Protein AF-A0A3P5XMX6-F1 (afdb_monomer_lite)

pLDDT: mean 80.42, std 20.61, range [29.88, 97.56]

Foldseek 3Di:
DVVVVVVVVVVVVVVPVCPPVVVVVCCVPPPPPPPPPPDDDDDDDDDDDDDDDDDDDPPPPPPDPQWFAALVRDIDDSLQSCLQPVQPDWGPQQKEKEKEKDALCLLDDPPDDQDDPVCSQVSQFVSQCVSCVCLQVLLVVQWFPGKDKDGWGFDDPQQDPVRNITMIITIMITGGDPDPQDADDRQQKHKDKDKDKLDVVCDLVNLQPDDRVRSSSSLSNVQSVVQVVQVVVSKHKGWRYWYWYYYDSVPITIMTMMMIIDGRDPPDGNDDDPD

Organism: NCBI:txid2483812

Sequence (275 aa):
MLVRIILILGVALMLFAGGAAGWQYWQQNFAAPELAAATGTAVQETPPETLPDAAGAPTAETPAQTWLISLTGELVDTETVTAFLLQDRFVEDRVFRISMRVPMTAFLAEGETLPDPVYRPVFADIRAPRLVAGMCGMLLDAWAGSCRMGEAGVRGESYDPETETVELELRLYYTQKPGEVPLPDLKSHVMQQDWLNVAARLGKQELEGADAMELAAATIRAAAGICAEVEARGQACRILKMSMQWDSPEDFTGQVTWAWMEPMPKGMYPAAPLY

Structure (mmCIF, N/CA/C/O backbone):
data_AF-A0A3P5XMX6-F1
#
_entry.id   AF-A0A3P5XMX6-F1
#
loop_
_atom_site.group_PDB
_atom_site.id
_atom_site.type_symbol
_atom_site.label_atom_id
_atom_site.label_alt_id
_atom_site.label_comp_id
_atom_site.label_asym_id
_atom_site.label_entity_id
_atom_site.label_seq_id
_atom_site.pdbx_PDB_ins_code
_atom_site.Cartn_x
_atom_site.Cartn_y
_atom_site.Cartn_z
_atom_site.occupancy
_atom_site.B_iso_or_equiv
_atom_site.auth_seq_id
_atom_site.auth_comp_id
_atom_site.auth_asym_id
_atom_site.auth_atom_id
_atom_site.pdbx_PDB_model_num
ATOM 1 N N . MET A 1 1 ? 42.841 48.849 -17.415 1.00 51.34 1 MET A N 1
ATOM 2 C CA . MET A 1 1 ? 44.093 48.092 -17.164 1.00 51.34 1 MET A CA 1
ATOM 3 C C . MET A 1 1 ? 44.011 47.166 -15.950 1.00 51.34 1 MET A C 1
ATOM 5 O O . MET A 1 1 ? 44.497 46.053 -16.075 1.00 51.34 1 MET A O 1
ATOM 9 N N . LEU A 1 2 ? 43.349 47.538 -14.841 1.00 49.00 2 LEU A N 1
ATOM 10 C CA . LEU A 1 2 ? 43.230 46.680 -13.644 1.00 49.00 2 LEU A CA 1
ATOM 11 C C . LEU A 1 2 ? 42.614 45.285 -13.894 1.00 49.00 2 LEU A C 1
ATOM 13 O O . LEU A 1 2 ? 43.127 44.291 -13.397 1.00 49.00 2 LEU A O 1
ATOM 17 N N . VAL A 1 3 ? 41.561 45.186 -14.711 1.00 52.09 3 VAL A N 1
ATOM 18 C CA . VAL A 1 3 ? 40.832 43.916 -14.930 1.00 52.09 3 VAL A CA 1
ATOM 19 C C . VAL A 1 3 ? 41.673 42.855 -15.659 1.00 52.09 3 VAL A C 1
ATOM 21 O O . VAL A 1 3 ? 41.578 41.670 -15.356 1.00 52.09 3 VAL A O 1
ATOM 24 N N . ARG A 1 4 ? 42.559 43.265 -16.579 1.00 52.84 4 ARG A N 1
ATOM 25 C CA . ARG A 1 4 ? 43.455 42.331 -17.287 1.00 52.84 4 ARG A CA 1
ATOM 26 C C . ARG A 1 4 ? 44.569 41.798 -16.387 1.00 52.84 4 ARG A C 1
ATOM 28 O O . ARG A 1 4 ? 44.973 40.656 -16.551 1.00 52.84 4 ARG A O 1
ATOM 35 N N . ILE A 1 5 ? 45.024 42.595 -15.420 1.00 62.47 5 ILE A N 1
ATOM 36 C CA . ILE A 1 5 ? 46.054 42.177 -14.462 1.00 62.47 5 ILE A CA 1
ATOM 37 C C . ILE A 1 5 ? 45.482 41.136 -13.489 1.00 62.47 5 ILE A C 1
ATOM 39 O O . ILE A 1 5 ? 46.151 40.150 -13.212 1.00 62.47 5 ILE A O 1
ATOM 43 N N . ILE A 1 6 ? 44.223 41.284 -13.057 1.00 66.19 6 ILE A N 1
ATOM 44 C CA . ILE A 1 6 ? 43.557 40.324 -12.156 1.00 66.19 6 ILE A CA 1
ATOM 45 C C . ILE A 1 6 ? 43.308 38.975 -12.847 1.00 66.19 6 ILE A C 1
ATOM 47 O O . ILE A 1 6 ? 43.541 37.930 -12.245 1.00 66.19 6 ILE A O 1
ATOM 51 N N . LEU A 1 7 ? 42.908 38.977 -14.123 1.00 64.50 7 LEU A N 1
ATOM 52 C CA . LEU A 1 7 ? 42.719 37.739 -14.890 1.00 64.50 7 LEU A CA 1
ATOM 53 C C . LEU A 1 7 ? 44.038 36.997 -15.144 1.00 64.50 7 LEU A C 1
ATOM 55 O O . LEU A 1 7 ? 44.086 35.777 -15.015 1.00 64.50 7 LEU A O 1
ATOM 59 N N . ILE A 1 8 ? 45.119 37.721 -15.442 1.00 66.69 8 ILE A N 1
ATOM 60 C CA . ILE A 1 8 ? 46.440 37.107 -15.639 1.00 66.69 8 ILE A CA 1
ATOM 61 C C . ILE A 1 8 ? 46.987 36.560 -14.310 1.00 66.69 8 ILE A C 1
ATOM 63 O O . ILE A 1 8 ? 47.554 35.470 -14.294 1.00 66.69 8 ILE A O 1
ATOM 67 N N . LEU A 1 9 ? 46.757 37.250 -13.186 1.00 59.16 9 LEU A N 1
ATOM 68 C CA . LEU A 1 9 ? 47.171 36.775 -11.861 1.00 59.16 9 LEU A CA 1
ATOM 69 C C . LEU A 1 9 ? 46.363 35.547 -11.401 1.00 59.16 9 LEU A C 1
ATOM 71 O O . LEU A 1 9 ? 46.931 34.625 -10.822 1.00 59.16 9 LEU A O 1
ATOM 75 N N . GLY A 1 10 ? 45.059 35.506 -11.697 1.00 54.75 10 GLY A N 1
ATOM 76 C CA . GLY A 1 10 ? 44.185 34.374 -11.371 1.00 54.75 10 GLY A CA 1
ATOM 77 C C . GLY A 1 10 ? 44.531 33.103 -12.150 1.00 54.75 10 GLY A C 1
ATOM 78 O O . GLY A 1 10 ? 44.566 32.018 -11.574 1.00 54.75 10 GLY A O 1
ATOM 79 N N . VAL A 1 11 ? 44.874 33.235 -13.436 1.00 58.62 11 VAL A N 1
ATOM 80 C CA . VAL A 1 11 ? 45.311 32.101 -14.271 1.00 58.62 11 VAL A CA 1
ATOM 81 C C . VAL A 1 11 ? 46.717 31.630 -13.885 1.00 58.62 11 VAL A C 1
ATOM 83 O O . VAL A 1 11 ? 46.973 30.428 -13.849 1.00 58.62 11 VAL A O 1
ATOM 86 N N . ALA A 1 12 ? 47.616 32.549 -13.516 1.00 54.25 12 ALA A N 1
ATOM 87 C CA . ALA A 1 12 ? 48.944 32.187 -13.024 1.00 54.25 12 ALA A CA 1
ATOM 88 C C . ALA A 1 12 ? 48.879 31.417 -11.690 1.00 54.25 12 ALA A C 1
ATOM 90 O O . ALA A 1 12 ? 49.585 30.426 -11.525 1.00 54.25 12 ALA A O 1
ATOM 91 N N . LEU A 1 13 ? 47.995 31.800 -10.762 1.00 56.69 13 LEU A N 1
ATOM 92 C CA . LEU A 1 13 ? 47.835 31.105 -9.477 1.00 56.69 13 LEU A CA 1
ATOM 93 C C . LEU A 1 13 ? 47.268 29.682 -9.620 1.00 56.69 13 LEU A C 1
ATOM 95 O O . LEU A 1 13 ? 47.657 28.801 -8.855 1.00 56.69 13 LEU A O 1
ATOM 99 N N . MET A 1 14 ? 46.424 29.424 -10.626 1.00 53.03 14 MET A N 1
ATOM 100 C CA . MET A 1 14 ? 45.929 28.068 -10.902 1.00 53.03 14 MET A CA 1
ATOM 101 C C . MET A 1 14 ? 46.997 27.141 -11.499 1.00 53.03 14 MET A C 1
ATOM 103 O O . MET A 1 14 ? 46.989 25.947 -11.214 1.00 53.03 14 MET A O 1
ATOM 107 N N . LEU A 1 15 ? 47.946 27.670 -12.278 1.00 54.72 15 LEU A N 1
ATOM 108 C CA . LEU A 1 15 ? 48.989 26.858 -12.917 1.00 54.72 15 LEU A CA 1
ATOM 109 C C . LEU A 1 15 ? 50.127 26.455 -11.965 1.00 54.72 15 LEU A C 1
ATOM 111 O O . LEU A 1 15 ? 50.745 25.414 -12.175 1.00 54.72 15 LEU A O 1
ATOM 115 N N . PHE A 1 16 ? 50.384 27.217 -10.897 1.00 53.44 16 PHE A N 1
ATOM 116 C CA . PHE A 1 16 ? 51.439 26.889 -9.924 1.00 53.44 16 PHE A CA 1
ATOM 117 C C . PHE A 1 16 ? 50.954 26.070 -8.713 1.00 53.44 16 PHE A C 1
ATOM 119 O O . PHE A 1 16 ? 51.765 25.385 -8.091 1.00 53.44 16 PHE A O 1
ATOM 126 N N . ALA A 1 17 ? 49.653 26.058 -8.397 1.00 48.69 17 ALA A N 1
ATOM 127 C CA . ALA A 1 17 ? 49.120 25.318 -7.244 1.00 48.69 17 ALA A CA 1
ATOM 128 C C . ALA A 1 17 ? 49.024 23.786 -7.449 1.00 48.69 17 ALA A C 1
ATOM 130 O O . ALA A 1 17 ? 48.857 23.051 -6.479 1.00 48.69 17 ALA A O 1
ATOM 131 N N . GLY A 1 18 ? 49.175 23.286 -8.683 1.00 52.41 18 GLY A N 1
ATOM 132 C CA . GLY A 1 18 ? 49.173 21.846 -9.002 1.00 52.41 18 GLY A CA 1
ATOM 133 C C . GLY A 1 18 ? 50.561 21.205 -9.180 1.00 52.41 18 GLY A C 1
ATOM 134 O O . GLY A 1 18 ? 50.654 20.024 -9.511 1.00 52.41 18 GLY A O 1
ATOM 135 N N . GLY A 1 19 ? 51.644 21.967 -8.986 1.00 57.84 19 GLY A N 1
ATOM 136 C CA . GLY A 1 19 ? 52.972 21.708 -9.567 1.00 57.84 19 GLY A CA 1
ATOM 137 C C . GLY A 1 19 ? 53.851 20.591 -8.980 1.00 57.84 19 GLY A C 1
ATOM 138 O O . GLY A 1 19 ? 55.010 20.499 -9.364 1.00 57.84 19 GLY A O 1
ATOM 139 N N . ALA A 1 20 ? 53.362 19.729 -8.088 1.00 54.62 20 ALA A N 1
ATOM 140 C CA . ALA A 1 20 ? 54.138 18.557 -7.639 1.00 54.62 20 ALA A CA 1
ATOM 141 C C . ALA A 1 20 ? 53.244 17.366 -7.275 1.00 54.62 20 ALA A C 1
ATOM 143 O O . ALA A 1 20 ? 53.477 16.252 -7.739 1.00 54.62 20 ALA A O 1
ATOM 144 N N . ALA A 1 21 ? 52.163 17.619 -6.530 1.00 53.66 21 ALA A N 1
ATOM 145 C CA . ALA A 1 21 ? 51.206 16.584 -6.135 1.00 53.66 21 ALA A CA 1
ATOM 146 C C . ALA A 1 21 ? 50.391 16.050 -7.328 1.00 53.66 21 ALA A C 1
ATOM 148 O O . ALA A 1 21 ? 50.189 14.844 -7.445 1.00 53.66 21 ALA A O 1
ATOM 149 N N . GLY A 1 22 ? 49.998 16.926 -8.263 1.00 48.81 22 GLY A N 1
ATOM 150 C CA . GLY A 1 22 ? 49.327 16.511 -9.499 1.00 48.81 22 GLY A CA 1
ATOM 151 C C . GLY A 1 22 ? 50.248 15.727 -10.439 1.00 48.81 22 GLY A C 1
ATOM 152 O O . GLY A 1 22 ? 49.803 14.805 -11.117 1.00 48.81 22 GLY A O 1
ATOM 153 N N . TRP A 1 23 ? 51.548 16.038 -10.429 1.00 50.56 23 TRP A N 1
ATOM 154 C CA . TRP A 1 23 ? 52.543 15.352 -11.257 1.00 50.56 23 TRP A CA 1
ATOM 155 C C . TRP A 1 23 ? 52.905 13.963 -10.711 1.00 50.56 23 TRP A C 1
ATOM 157 O O . TRP A 1 23 ? 52.992 13.005 -11.479 1.00 50.56 23 TRP A O 1
ATOM 167 N N . GLN A 1 24 ? 53.025 13.817 -9.386 1.00 56.47 24 GLN A N 1
ATOM 168 C CA . GLN A 1 24 ? 53.194 12.508 -8.740 1.00 56.47 24 GLN A CA 1
ATOM 169 C C . GLN A 1 24 ? 51.959 11.616 -8.910 1.00 56.47 24 GLN A C 1
ATOM 171 O O . GLN A 1 24 ? 52.105 10.429 -9.196 1.00 56.47 24 GLN A O 1
ATOM 176 N N . TYR A 1 25 ? 50.753 12.183 -8.805 1.00 57.47 25 TYR A N 1
ATOM 177 C CA . TYR A 1 25 ? 49.506 11.448 -9.028 1.00 57.47 25 TYR A CA 1
ATOM 178 C C . TYR A 1 25 ? 49.371 10.954 -10.475 1.00 57.47 25 TYR A C 1
ATOM 180 O O . TYR A 1 25 ? 48.929 9.829 -10.708 1.00 57.47 25 TYR A O 1
ATOM 188 N N . TRP A 1 26 ? 49.797 11.759 -11.452 1.00 60.31 26 TRP A N 1
ATOM 189 C CA . TRP A 1 26 ? 49.786 11.354 -12.855 1.00 60.31 26 TRP A CA 1
ATOM 190 C C . TRP A 1 26 ? 50.821 10.258 -13.161 1.00 60.31 26 TRP A C 1
ATOM 192 O O . TRP A 1 26 ? 50.488 9.279 -13.829 1.00 60.31 26 TRP A O 1
ATOM 202 N N . GLN A 1 27 ? 52.039 10.353 -12.610 1.00 62.88 27 GLN A N 1
ATOM 203 C CA . GLN A 1 27 ? 53.065 9.309 -12.761 1.00 62.88 27 GLN A CA 1
ATOM 204 C C . GLN A 1 27 ? 52.661 7.966 -12.138 1.00 62.88 27 GLN A C 1
ATOM 206 O O . GLN A 1 27 ? 52.998 6.927 -12.691 1.00 62.88 27 GLN A O 1
ATOM 211 N N . GLN A 1 28 ? 51.944 7.971 -11.012 1.00 61.25 28 GLN A N 1
ATOM 212 C CA . GLN A 1 28 ? 51.534 6.733 -10.337 1.00 61.25 28 GLN A CA 1
ATOM 213 C C . GLN A 1 28 ? 50.362 6.023 -11.021 1.00 61.25 28 GLN A C 1
ATOM 215 O O . GLN A 1 28 ? 50.259 4.805 -10.912 1.00 61.25 28 GLN A O 1
ATOM 220 N N . ASN A 1 29 ? 49.493 6.763 -11.717 1.00 52.97 29 ASN A N 1
ATOM 221 C CA . ASN A 1 29 ? 48.224 6.222 -12.213 1.00 52.97 29 ASN A CA 1
ATOM 222 C C . ASN A 1 29 ? 48.108 6.159 -13.742 1.00 52.97 29 ASN A C 1
ATOM 224 O O . ASN A 1 29 ? 47.258 5.430 -14.247 1.00 52.97 29 ASN A O 1
ATOM 228 N N . PHE A 1 30 ? 48.929 6.907 -14.489 1.00 50.03 30 PHE A N 1
ATOM 229 C CA . PHE A 1 30 ? 48.774 7.035 -15.945 1.00 50.03 30 PHE A CA 1
ATOM 230 C C . PHE A 1 30 ? 50.074 6.903 -16.749 1.00 50.03 30 PHE A C 1
ATOM 232 O O . PHE A 1 30 ? 50.007 6.797 -17.974 1.00 50.03 30 PHE A O 1
ATOM 239 N N . ALA A 1 31 ? 51.253 6.883 -16.116 1.00 41.53 31 ALA A N 1
ATOM 240 C CA . ALA A 1 31 ? 52.484 6.556 -16.830 1.00 41.53 31 ALA A CA 1
ATOM 241 C C . ALA A 1 31 ? 52.548 5.036 -17.058 1.00 41.53 31 ALA A C 1
ATOM 243 O O . ALA A 1 31 ? 52.651 4.256 -16.114 1.00 41.53 31 ALA A O 1
ATOM 244 N N . ALA A 1 32 ? 52.451 4.623 -18.323 1.00 43.81 32 ALA A N 1
ATOM 245 C CA . ALA A 1 32 ? 52.581 3.230 -18.737 1.00 43.81 32 ALA A CA 1
ATOM 246 C C . ALA A 1 32 ? 53.899 2.606 -18.220 1.00 43.81 32 ALA A C 1
ATOM 248 O O . ALA A 1 32 ? 54.908 3.313 -18.105 1.00 43.81 32 ALA A O 1
ATOM 249 N N . PRO A 1 33 ? 53.933 1.291 -17.934 1.00 42.53 33 PRO A N 1
ATOM 250 C CA . PRO A 1 33 ? 55.096 0.614 -17.376 1.00 42.53 33 PRO A CA 1
ATOM 251 C C . PRO A 1 33 ? 56.132 0.327 -18.472 1.00 42.53 33 PRO A C 1
ATOM 253 O O . PRO A 1 33 ? 56.431 -0.816 -18.782 1.00 42.53 33 PRO A O 1
ATOM 256 N N . GLU A 1 34 ? 56.711 1.365 -19.062 1.00 44.75 34 GLU A N 1
ATOM 257 C CA . GL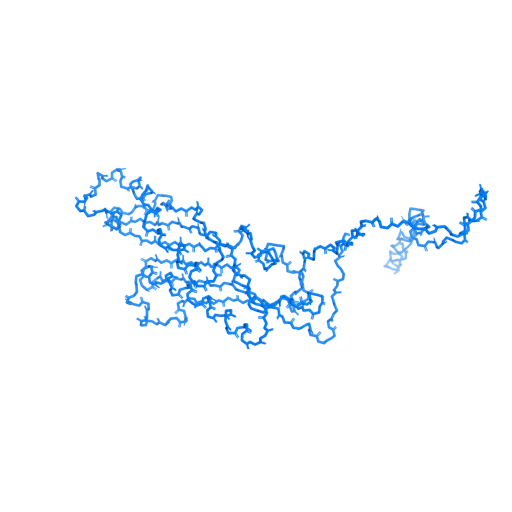U A 1 34 ? 57.872 1.256 -19.952 1.00 44.75 34 GLU A CA 1
ATOM 258 C C . GLU A 1 34 ? 58.982 2.180 -19.452 1.00 44.75 34 GLU A C 1
ATOM 260 O O . GLU A 1 34 ? 59.420 3.091 -20.139 1.00 44.75 34 GLU A O 1
ATOM 265 N N . LEU A 1 35 ? 59.400 1.976 -18.198 1.00 39.31 35 LEU A N 1
ATOM 266 C CA . LEU A 1 35 ? 60.722 2.377 -17.674 1.00 39.31 35 LEU A CA 1
ATOM 267 C C . LEU A 1 35 ? 61.052 1.760 -16.297 1.00 39.31 35 LEU A C 1
ATOM 269 O O . LEU A 1 35 ? 62.003 2.178 -15.646 1.00 39.31 35 LEU A O 1
ATOM 273 N N . ALA A 1 36 ? 60.321 0.722 -15.867 1.00 38.91 36 ALA A N 1
ATOM 274 C CA . ALA A 1 36 ? 60.662 -0.088 -14.690 1.00 38.91 36 ALA A CA 1
ATOM 275 C C . ALA A 1 36 ? 61.387 -1.402 -15.053 1.00 38.91 36 ALA A C 1
ATOM 277 O O . ALA A 1 36 ? 61.556 -2.279 -14.212 1.00 38.91 36 ALA A O 1
ATOM 278 N N . ALA A 1 37 ? 61.866 -1.540 -16.294 1.00 39.44 37 ALA A N 1
ATOM 279 C CA . ALA A 1 37 ? 62.805 -2.589 -16.686 1.00 39.44 37 ALA A CA 1
ATOM 280 C C . ALA A 1 37 ? 64.247 -2.138 -16.400 1.00 39.44 37 ALA A C 1
ATOM 282 O O . ALA A 1 37 ? 65.054 -1.979 -17.310 1.00 39.44 37 ALA A O 1
ATOM 283 N N . ALA A 1 38 ? 64.564 -1.877 -15.131 1.00 44.25 38 ALA A N 1
ATOM 284 C CA . ALA A 1 38 ? 65.941 -1.655 -14.692 1.00 44.25 38 ALA A CA 1
ATOM 285 C C . ALA A 1 38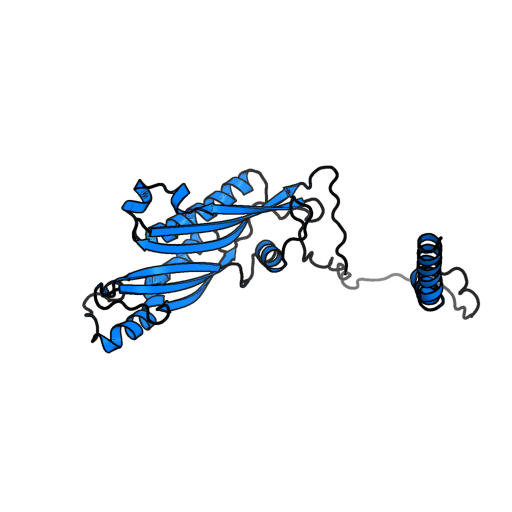 ? 66.142 -1.925 -13.193 1.00 44.25 38 ALA A C 1
ATOM 287 O O . ALA A 1 38 ? 66.864 -1.193 -12.532 1.00 44.25 38 ALA A O 1
ATOM 288 N N . THR A 1 39 ? 65.560 -2.994 -12.653 1.00 32.34 39 THR A N 1
ATOM 289 C CA . THR A 1 39 ? 66.082 -3.653 -11.445 1.00 32.34 39 THR A CA 1
ATOM 290 C C . THR A 1 39 ? 65.700 -5.126 -11.493 1.00 32.34 39 THR A C 1
ATOM 292 O O . THR A 1 39 ? 64.531 -5.493 -11.525 1.00 32.34 39 THR A O 1
ATOM 295 N N . GLY A 1 40 ? 66.720 -5.971 -11.624 1.00 32.06 40 GLY A N 1
ATOM 296 C CA . GLY A 1 40 ? 66.568 -7.366 -12.002 1.00 32.06 40 GLY A CA 1
ATOM 297 C C . GLY A 1 40 ? 66.010 -8.278 -10.917 1.00 32.06 40 GLY A C 1
ATOM 298 O O . GLY A 1 40 ? 66.214 -8.078 -9.726 1.00 32.06 40 GLY A O 1
ATOM 299 N N . THR A 1 41 ? 65.398 -9.367 -11.363 1.00 30.58 41 THR A N 1
ATOM 300 C CA . THR A 1 41 ? 65.872 -10.731 -11.089 1.00 30.58 41 THR A CA 1
ATOM 301 C C . THR A 1 41 ? 65.127 -11.674 -12.027 1.00 30.58 41 THR A C 1
ATOM 303 O O . THR A 1 41 ? 63.904 -11.743 -12.033 1.00 30.58 41 THR A O 1
ATOM 306 N N . ALA A 1 42 ? 65.888 -12.346 -12.884 1.00 33.66 42 ALA A N 1
ATOM 307 C CA . ALA A 1 42 ? 65.403 -13.378 -13.782 1.00 33.66 42 ALA A CA 1
ATOM 308 C C . ALA A 1 42 ? 65.327 -14.709 -13.032 1.00 33.66 42 ALA A C 1
ATOM 310 O O . ALA A 1 42 ? 66.344 -15.087 -12.460 1.00 33.66 42 ALA A O 1
ATOM 311 N N . VAL A 1 43 ? 64.203 -15.433 -13.115 1.00 32.84 43 VAL A N 1
ATOM 312 C CA . VAL A 1 43 ? 64.179 -16.910 -13.147 1.00 32.84 43 VAL A CA 1
ATOM 313 C C . VAL A 1 43 ? 62.963 -17.399 -13.958 1.00 32.84 43 VAL A C 1
ATOM 315 O O . VAL A 1 43 ? 61.840 -17.412 -13.474 1.00 32.84 43 VAL A O 1
ATOM 318 N N . GLN A 1 44 ? 63.253 -17.747 -15.214 1.00 32.41 44 GLN A N 1
ATOM 319 C CA . GLN A 1 44 ? 62.870 -18.958 -15.963 1.00 32.41 44 GLN A CA 1
ATOM 320 C C . GLN A 1 44 ? 61.425 -19.507 -15.953 1.00 32.41 44 GLN A C 1
ATOM 322 O O . GLN A 1 44 ? 60.941 -20.066 -14.973 1.00 32.41 44 GLN A O 1
ATOM 327 N N . GLU A 1 45 ? 60.827 -19.469 -17.150 1.00 30.55 45 GLU A N 1
ATOM 328 C CA . GLU A 1 45 ? 59.685 -20.267 -17.610 1.00 30.55 45 GLU A CA 1
ATOM 329 C C . GLU A 1 45 ? 60.062 -21.746 -17.835 1.00 30.55 45 GLU A C 1
ATOM 331 O O . GLU A 1 45 ? 61.089 -22.045 -18.449 1.00 30.55 45 GLU A O 1
ATOM 336 N N . THR A 1 46 ? 59.159 -22.657 -17.460 1.00 29.88 46 THR A N 1
ATOM 337 C CA . THR A 1 46 ? 59.092 -24.034 -17.982 1.00 29.88 46 THR A CA 1
ATOM 338 C C . THR A 1 46 ? 57.615 -24.418 -18.177 1.00 29.88 46 THR A C 1
ATOM 340 O O . THR A 1 46 ? 56.855 -24.308 -17.215 1.00 29.88 46 THR A O 1
ATOM 343 N N . PRO A 1 47 ? 57.171 -24.881 -19.363 1.00 35.59 47 PRO A N 1
ATOM 344 C CA . PRO A 1 47 ? 55.855 -25.507 -19.555 1.00 35.59 47 PRO A CA 1
ATOM 345 C C . PRO A 1 47 ? 55.983 -27.005 -19.930 1.00 35.59 47 PRO A C 1
ATOM 347 O O . PRO A 1 47 ? 57.072 -27.446 -20.299 1.00 35.59 47 PRO A O 1
ATOM 350 N N . PRO A 1 48 ? 54.880 -27.767 -20.060 1.00 44.50 48 PRO A N 1
ATOM 351 C CA . PRO A 1 48 ? 53.782 -27.987 -19.118 1.00 44.50 48 PRO A CA 1
ATOM 352 C C . PRO A 1 48 ? 53.660 -29.493 -18.764 1.00 44.50 48 PRO A C 1
ATOM 354 O O . PRO A 1 48 ? 53.910 -30.352 -19.607 1.00 44.50 48 PRO A O 1
ATOM 357 N N . GLU A 1 49 ? 53.202 -29.835 -17.557 1.00 31.42 49 GLU A N 1
ATOM 358 C CA . GLU A 1 49 ? 52.829 -31.217 -17.213 1.00 31.42 49 GLU A CA 1
ATOM 359 C C . GLU A 1 49 ? 51.359 -31.262 -16.775 1.00 31.42 49 GLU A C 1
ATOM 361 O O . GLU A 1 49 ? 50.898 -30.482 -15.945 1.00 31.42 49 GLU A O 1
ATOM 366 N N . THR A 1 50 ? 50.601 -32.117 -17.452 1.00 34.78 50 THR A N 1
ATOM 367 C CA . THR A 1 50 ? 49.148 -32.291 -17.374 1.00 34.78 50 THR A CA 1
ATOM 368 C C . THR A 1 50 ? 48.702 -33.167 -16.202 1.00 34.78 50 THR A C 1
ATOM 370 O O . THR A 1 50 ? 49.373 -34.159 -15.929 1.00 34.78 50 THR A O 1
ATOM 373 N N . LEU A 1 51 ? 47.482 -32.874 -15.701 1.00 33.06 51 LEU A N 1
ATOM 374 C CA . LEU A 1 51 ? 46.475 -33.700 -14.974 1.00 33.06 51 LEU A CA 1
ATOM 375 C C . LEU A 1 51 ? 46.138 -33.172 -13.556 1.00 33.06 51 LEU A C 1
ATOM 377 O O . LEU A 1 51 ? 47.004 -32.595 -12.908 1.00 33.06 51 LEU A O 1
ATOM 381 N N . PRO A 1 52 ? 44.963 -33.502 -12.979 1.00 41.94 52 PRO A N 1
ATOM 382 C CA . PRO A 1 52 ? 43.589 -33.310 -13.466 1.00 41.94 52 PRO A CA 1
ATOM 383 C C . PRO A 1 52 ? 42.693 -32.596 -12.410 1.00 41.94 52 PRO A C 1
ATOM 385 O O . PRO A 1 52 ? 43.057 -32.489 -11.245 1.00 41.94 52 PRO A O 1
ATOM 388 N N . ASP A 1 53 ? 41.511 -32.130 -12.831 1.00 40.91 53 ASP A N 1
ATOM 389 C CA . ASP A 1 53 ? 40.339 -31.746 -12.016 1.00 40.91 53 ASP A CA 1
ATOM 390 C C . ASP A 1 53 ? 40.572 -30.990 -10.693 1.00 40.91 53 ASP A C 1
ATOM 392 O O . ASP A 1 53 ? 40.547 -31.554 -9.598 1.00 40.91 53 ASP A O 1
ATOM 396 N N . ALA A 1 54 ? 40.642 -29.659 -10.785 1.00 34.69 54 ALA A N 1
ATOM 397 C CA . ALA A 1 54 ? 40.362 -28.775 -9.661 1.00 34.69 54 ALA A CA 1
ATOM 398 C C . ALA A 1 54 ? 39.158 -27.890 -9.996 1.00 34.69 54 ALA A C 1
ATOM 400 O O . ALA A 1 54 ? 39.189 -27.119 -10.951 1.00 34.69 54 ALA A O 1
ATOM 401 N N . ALA A 1 55 ? 38.106 -28.091 -9.199 1.00 36.19 55 ALA A N 1
ATOM 402 C CA . ALA A 1 55 ? 37.044 -27.171 -8.812 1.00 36.19 55 ALA A CA 1
ATOM 403 C C . ALA A 1 55 ? 36.856 -25.921 -9.684 1.00 36.19 55 ALA A C 1
ATOM 405 O O . ALA A 1 55 ? 37.726 -25.054 -9.756 1.00 36.19 55 ALA A O 1
ATOM 406 N N . GLY A 1 56 ? 35.653 -25.830 -10.262 1.00 35.34 56 GLY A N 1
ATOM 407 C CA . GLY A 1 56 ? 35.157 -24.685 -11.012 1.00 35.34 56 GLY A CA 1
ATOM 408 C C . GLY A 1 56 ? 35.661 -23.362 -10.450 1.00 35.34 56 GLY A C 1
ATOM 409 O O . GLY A 1 56 ? 35.461 -23.048 -9.275 1.00 35.34 56 GLY A O 1
ATOM 410 N N . ALA A 1 57 ? 36.341 -22.616 -11.318 1.00 32.66 57 ALA A N 1
ATOM 411 C CA . ALA A 1 57 ? 36.749 -21.254 -11.052 1.00 32.66 57 ALA A CA 1
ATOM 412 C C . ALA A 1 57 ? 35.550 -20.471 -10.490 1.00 32.66 57 ALA A C 1
ATOM 414 O O . ALA A 1 57 ? 34.440 -20.625 -11.015 1.00 32.66 57 ALA A O 1
ATOM 415 N N . PRO A 1 58 ? 35.738 -19.636 -9.453 1.00 38.69 58 PRO A N 1
ATOM 416 C CA . PRO A 1 58 ? 34.695 -18.720 -9.042 1.00 38.69 58 PRO A CA 1
ATOM 417 C C . PRO A 1 58 ? 34.373 -17.865 -10.265 1.00 38.69 58 PRO A C 1
ATOM 419 O O . PRO A 1 58 ? 35.230 -17.141 -10.776 1.00 38.69 58 PRO A O 1
ATOM 422 N N . THR A 1 59 ? 33.151 -17.997 -10.779 1.00 39.16 59 THR A N 1
ATOM 423 C CA . THR A 1 59 ? 32.578 -16.993 -11.667 1.00 39.16 59 THR A CA 1
ATOM 424 C C . THR A 1 59 ? 32.777 -15.672 -10.956 1.00 39.16 59 THR A C 1
ATOM 426 O O . THR A 1 59 ? 32.253 -15.504 -9.856 1.00 39.16 59 THR A O 1
ATOM 429 N N . ALA A 1 60 ? 33.595 -14.787 -11.526 1.00 38.47 60 ALA A N 1
ATOM 430 C CA . ALA A 1 60 ? 33.739 -13.437 -11.019 1.00 38.47 60 ALA A CA 1
ATOM 431 C C . ALA A 1 60 ? 32.324 -12.862 -10.919 1.00 38.47 60 ALA A C 1
ATOM 433 O O . ALA A 1 60 ? 31.677 -12.632 -11.944 1.00 38.47 60 ALA A O 1
ATOM 434 N N . GLU A 1 61 ? 31.813 -12.744 -9.691 1.00 38.47 61 GLU A N 1
ATOM 435 C CA . GLU A 1 61 ? 30.537 -12.107 -9.424 1.00 38.47 61 GLU A CA 1
ATOM 436 C C . GLU A 1 61 ? 30.664 -10.704 -10.001 1.00 38.47 61 GLU A C 1
ATOM 438 O O . GLU A 1 61 ? 31.427 -9.868 -9.514 1.00 38.47 61 GLU A O 1
ATOM 443 N N . THR A 1 62 ? 29.982 -10.473 -11.122 1.00 41.62 62 THR A N 1
ATOM 444 C CA . THR A 1 62 ? 29.804 -9.118 -11.626 1.00 41.62 62 THR A CA 1
ATOM 445 C C . THR A 1 62 ? 29.183 -8.351 -10.464 1.00 41.62 62 THR A C 1
ATOM 447 O O . THR A 1 62 ? 28.178 -8.840 -9.939 1.00 41.62 62 THR A O 1
ATOM 450 N N . PRO A 1 63 ? 29.768 -7.227 -10.005 1.00 46.62 63 PRO A N 1
ATOM 451 C CA . PRO A 1 63 ? 29.214 -6.503 -8.873 1.00 46.62 63 PRO A CA 1
ATOM 452 C C . PRO A 1 63 ? 27.740 -6.248 -9.168 1.00 46.62 63 PRO A C 1
ATOM 454 O O . PRO A 1 63 ? 27.413 -5.711 -10.231 1.00 46.62 63 PRO A O 1
ATOM 457 N N . ALA A 1 64 ? 26.866 -6.729 -8.278 1.00 63.50 64 ALA A N 1
ATOM 458 C CA . ALA A 1 64 ? 25.428 -6.595 -8.442 1.00 63.50 64 ALA A CA 1
ATOM 459 C C . ALA A 1 64 ? 25.134 -5.118 -8.708 1.00 63.50 64 ALA A C 1
ATOM 461 O O . ALA A 1 64 ? 25.520 -4.260 -7.917 1.00 63.50 64 ALA A O 1
ATOM 462 N N . GLN A 1 65 ? 24.550 -4.806 -9.862 1.00 67.31 65 GLN A N 1
ATOM 463 C CA . GLN A 1 65 ? 24.289 -3.424 -10.234 1.00 67.31 65 GLN A CA 1
ATOM 464 C C . GLN A 1 65 ? 23.316 -2.819 -9.213 1.00 67.31 65 GLN A C 1
ATOM 466 O O . GLN A 1 65 ? 22.172 -3.247 -9.117 1.00 67.31 65 GLN A O 1
ATOM 471 N N . THR A 1 66 ? 23.792 -1.851 -8.430 1.00 79.06 66 THR A N 1
ATOM 472 C CA . THR A 1 66 ? 23.049 -1.202 -7.333 1.00 79.06 66 THR A CA 1
ATOM 473 C C . THR A 1 66 ? 22.445 0.145 -7.725 1.00 79.06 66 THR A C 1
ATOM 475 O O . THR A 1 66 ? 22.002 0.899 -6.865 1.00 79.06 66 THR A O 1
ATOM 478 N N . TRP A 1 67 ? 22.443 0.473 -9.016 1.00 83.56 67 TRP A N 1
ATOM 479 C CA . TRP A 1 67 ? 22.011 1.766 -9.533 1.00 83.56 67 TRP A CA 1
ATOM 480 C C . TRP A 1 67 ? 21.223 1.592 -10.833 1.00 83.56 67 TRP A C 1
ATOM 482 O O . TRP A 1 67 ? 21.509 0.705 -11.642 1.00 83.56 67 TRP A O 1
ATOM 492 N N . LEU A 1 68 ? 20.241 2.467 -11.039 1.00 88.94 68 LEU A N 1
ATOM 493 C CA . LEU A 1 68 ? 19.455 2.587 -12.265 1.00 88.94 68 LEU A CA 1
ATOM 494 C C . LEU A 1 68 ? 19.446 4.052 -12.704 1.00 88.94 68 LEU A C 1
ATOM 496 O O . LEU A 1 68 ? 19.656 4.953 -11.892 1.00 88.94 68 LEU A O 1
ATOM 500 N N . ILE A 1 69 ? 19.207 4.279 -13.992 1.00 88.94 69 ILE A N 1
ATOM 501 C CA . ILE A 1 69 ? 19.100 5.616 -14.580 1.00 88.94 69 ILE A CA 1
ATOM 502 C C . ILE A 1 69 ? 17.645 5.829 -15.000 1.00 88.94 69 ILE A C 1
ATOM 504 O O . ILE A 1 69 ? 17.020 4.913 -15.536 1.00 88.94 69 ILE A O 1
ATOM 508 N N . SER A 1 70 ? 17.098 7.014 -14.746 1.00 90.81 70 SER A N 1
ATOM 509 C CA . SER A 1 70 ? 15.764 7.413 -15.196 1.00 90.81 70 SER A CA 1
ATOM 510 C C . SER A 1 70 ? 15.754 7.793 -16.683 1.00 90.81 70 SER A C 1
ATOM 512 O O . SER A 1 70 ? 16.797 7.997 -17.308 1.00 90.81 70 SER A O 1
ATOM 514 N N . LEU A 1 71 ? 14.572 7.996 -17.269 1.00 88.38 71 LEU A N 1
ATOM 515 C CA . LEU A 1 71 ? 14.469 8.539 -18.631 1.00 88.38 71 LEU A CA 1
ATOM 516 C C . LEU A 1 71 ? 15.117 9.935 -18.781 1.00 88.38 71 LEU A C 1
ATOM 518 O O . LEU A 1 71 ? 15.562 10.290 -19.873 1.00 88.38 71 LEU A O 1
ATOM 522 N N . THR A 1 72 ? 15.200 10.721 -17.702 1.00 86.31 72 THR A N 1
ATOM 523 C CA . THR A 1 72 ? 15.853 12.045 -17.697 1.00 86.31 72 THR A CA 1
ATOM 524 C C . THR A 1 72 ? 17.380 11.961 -17.648 1.00 86.31 72 THR A C 1
ATOM 526 O O . THR A 1 72 ? 18.051 12.964 -17.880 1.00 86.31 72 THR A O 1
ATOM 529 N N . GLY A 1 73 ? 17.943 10.772 -17.408 1.00 82.06 73 GLY A N 1
ATOM 530 C CA . GLY A 1 73 ? 19.386 10.549 -17.298 1.0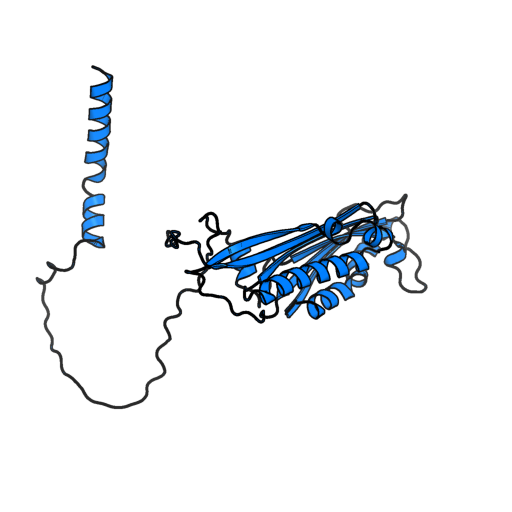0 82.06 73 GLY A CA 1
ATOM 531 C C . GLY A 1 73 ? 19.934 10.742 -15.893 1.00 82.06 73 GLY A C 1
ATOM 532 O O . GLY A 1 73 ? 21.146 10.685 -15.694 1.00 82.06 73 GLY A O 1
ATOM 533 N N . GLU A 1 74 ? 19.051 10.958 -14.926 1.00 86.06 74 GLU A N 1
ATOM 534 C CA . GLU A 1 74 ? 19.398 11.084 -13.519 1.00 86.06 74 GLU A CA 1
ATOM 535 C C . GLU A 1 74 ? 19.527 9.700 -12.881 1.00 86.06 74 GLU A C 1
ATOM 537 O O . GLU A 1 74 ? 18.892 8.731 -13.307 1.00 86.06 74 GLU A O 1
ATOM 542 N N . LEU A 1 75 ? 20.360 9.604 -11.846 1.00 88.31 75 LEU A N 1
ATOM 543 C CA . LEU A 1 75 ? 20.408 8.405 -11.020 1.00 88.31 75 LEU A CA 1
ATOM 544 C C . LEU A 1 75 ? 19.109 8.297 -10.223 1.00 88.31 75 LEU A C 1
ATOM 546 O O . LEU A 1 75 ? 18.683 9.255 -9.579 1.00 88.31 75 LEU A O 1
ATOM 550 N N . VAL A 1 76 ? 18.506 7.114 -10.259 1.00 90.50 76 VAL A N 1
ATOM 551 C CA . VAL A 1 76 ? 17.384 6.764 -9.389 1.00 90.50 76 VAL A CA 1
ATOM 552 C C . VAL A 1 76 ? 17.903 6.632 -7.959 1.00 90.50 76 VAL A C 1
ATOM 554 O O . VAL A 1 76 ? 18.998 6.109 -7.739 1.00 90.50 76 VAL A O 1
ATOM 557 N N . ASP A 1 77 ? 17.120 7.095 -6.988 1.00 90.44 77 ASP A N 1
ATOM 558 C CA . ASP A 1 77 ? 17.474 6.984 -5.579 1.00 90.44 77 ASP A CA 1
ATOM 559 C C . ASP A 1 77 ? 17.651 5.519 -5.146 1.00 90.44 77 ASP A C 1
ATOM 561 O O . ASP A 1 77 ? 16.981 4.597 -5.622 1.00 90.44 77 ASP A O 1
ATOM 565 N N . THR A 1 78 ? 18.585 5.301 -4.221 1.00 88.38 78 THR A N 1
ATOM 566 C CA . THR A 1 78 ? 18.974 3.961 -3.771 1.00 88.38 78 THR A CA 1
ATOM 567 C C . THR A 1 78 ? 17.799 3.176 -3.196 1.00 88.38 78 THR A C 1
ATOM 569 O O . THR A 1 78 ? 17.740 1.959 -3.374 1.00 88.38 78 THR A O 1
ATOM 572 N N . GLU A 1 79 ? 16.865 3.838 -2.513 1.00 90.06 79 GLU A N 1
ATOM 573 C CA . GLU A 1 79 ? 15.715 3.190 -1.876 1.00 90.06 79 GLU A CA 1
ATOM 574 C C . GLU A 1 79 ? 14.776 2.600 -2.936 1.00 90.06 79 GLU A C 1
ATOM 576 O O . GLU A 1 79 ? 14.430 1.416 -2.876 1.00 90.06 79 GLU A O 1
ATOM 581 N N . THR A 1 80 ? 14.477 3.373 -3.980 1.00 91.75 80 THR A N 1
ATOM 582 C CA . THR A 1 80 ? 13.687 2.944 -5.136 1.00 91.75 80 THR A CA 1
ATOM 583 C C . THR A 1 80 ? 14.388 1.849 -5.932 1.00 91.75 80 THR A C 1
ATOM 585 O O . THR A 1 80 ? 13.763 0.833 -6.245 1.00 91.75 80 THR A O 1
ATOM 588 N N . VAL A 1 81 ? 15.691 1.984 -6.211 1.00 91.62 81 VAL A N 1
ATOM 589 C CA . VAL A 1 81 ? 16.466 0.926 -6.889 1.00 91.62 81 VAL A CA 1
ATOM 590 C C . VAL A 1 81 ? 16.426 -0.371 -6.084 1.00 91.62 81 VAL A C 1
ATOM 592 O O . VAL A 1 81 ? 16.192 -1.447 -6.635 1.00 91.62 81 VAL A O 1
ATOM 595 N N . THR A 1 82 ? 16.597 -0.278 -4.767 1.00 91.00 82 THR A N 1
ATOM 596 C CA . THR A 1 82 ? 16.547 -1.429 -3.861 1.00 91.00 82 THR A CA 1
ATOM 597 C C . THR A 1 82 ? 15.158 -2.067 -3.872 1.00 91.00 82 THR A C 1
ATOM 599 O O . THR A 1 82 ? 15.046 -3.288 -3.996 1.00 91.00 82 THR A O 1
ATOM 602 N N . ALA A 1 83 ? 14.093 -1.264 -3.817 1.00 91.00 83 ALA A N 1
ATOM 603 C CA . ALA A 1 83 ? 12.716 -1.743 -3.894 1.00 91.00 83 ALA A CA 1
ATOM 604 C C . ALA A 1 83 ? 12.357 -2.371 -5.242 1.00 91.00 83 ALA A C 1
ATOM 606 O O . ALA A 1 83 ? 11.535 -3.293 -5.275 1.00 91.00 83 ALA A O 1
ATOM 607 N N . PHE A 1 84 ? 12.997 -1.927 -6.324 1.00 92.44 84 PHE A N 1
ATOM 608 C CA . PHE A 1 84 ? 12.824 -2.466 -7.666 1.00 92.44 84 PHE A CA 1
ATOM 609 C C . PHE A 1 84 ? 13.635 -3.747 -7.922 1.00 92.44 84 PHE A C 1
ATOM 611 O O . PHE A 1 84 ? 13.133 -4.680 -8.551 1.00 92.44 84 PHE A O 1
ATOM 618 N N . LEU A 1 85 ? 14.874 -3.839 -7.439 1.00 91.25 85 LEU A N 1
ATOM 619 C CA . LEU A 1 85 ? 15.747 -4.983 -7.722 1.00 91.25 85 LEU A CA 1
ATOM 620 C C . LE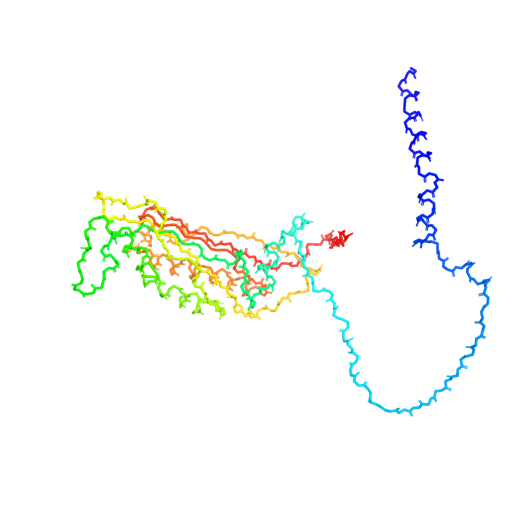U A 1 85 ? 15.575 -6.128 -6.715 1.00 91.25 85 LEU A C 1
ATOM 622 O O . LEU A 1 85 ? 15.592 -7.295 -7.103 1.00 91.25 85 LEU A O 1
ATOM 626 N N . LEU A 1 86 ? 15.373 -5.826 -5.430 1.00 90.44 86 LEU A N 1
ATOM 627 C CA . LEU A 1 86 ? 15.340 -6.827 -4.360 1.00 90.44 86 LEU A CA 1
ATOM 628 C C . LEU A 1 86 ? 13.906 -7.279 -4.053 1.00 90.44 86 LEU A C 1
ATOM 630 O O . LEU A 1 86 ? 13.312 -6.913 -3.034 1.00 90.44 86 LEU A O 1
ATOM 634 N N . GLN A 1 87 ? 13.326 -8.064 -4.963 1.00 89.19 87 GLN A N 1
ATOM 635 C CA . GLN A 1 87 ? 11.921 -8.487 -4.876 1.00 89.19 87 GLN A CA 1
ATOM 636 C C . GLN A 1 87 ? 11.654 -9.601 -3.872 1.00 89.19 87 GLN A C 1
ATOM 638 O O . GLN A 1 87 ? 10.568 -9.657 -3.307 1.00 89.19 87 GLN A O 1
ATOM 643 N N . ASP A 1 88 ? 12.643 -10.450 -3.622 1.00 89.69 88 ASP A N 1
ATOM 644 C CA . ASP A 1 88 ? 12.546 -11.665 -2.811 1.00 89.69 88 ASP A CA 1
ATOM 645 C C . ASP A 1 88 ? 12.673 -11.427 -1.297 1.00 89.69 88 ASP A C 1
ATOM 647 O O . ASP A 1 88 ? 12.494 -12.345 -0.499 1.00 89.69 88 ASP A O 1
ATOM 651 N N . ARG A 1 89 ? 12.962 -10.192 -0.883 1.00 91.25 89 ARG A N 1
ATOM 652 C CA . ARG A 1 89 ? 13.265 -9.822 0.506 1.00 91.25 89 ARG A CA 1
ATOM 653 C C . ARG A 1 89 ? 12.529 -8.563 0.921 1.00 91.25 89 ARG A C 1
ATOM 655 O O . ARG A 1 89 ? 12.286 -7.704 0.088 1.00 91.25 89 ARG A O 1
ATOM 662 N N . PHE A 1 90 ? 12.196 -8.420 2.199 1.00 90.38 90 PHE A N 1
ATOM 663 C CA . PHE A 1 90 ? 11.571 -7.189 2.684 1.00 90.38 90 PHE A CA 1
ATOM 664 C C . PHE A 1 90 ? 12.541 -6.011 2.591 1.00 90.38 90 PHE A C 1
ATOM 666 O O . PHE A 1 90 ? 13.700 -6.120 2.987 1.00 90.38 90 PHE A O 1
ATOM 673 N N . VAL A 1 91 ? 12.038 -4.888 2.098 1.00 90.12 91 VAL A N 1
ATOM 674 C CA . VAL A 1 91 ? 12.740 -3.605 2.058 1.00 90.12 91 VAL A CA 1
ATOM 675 C C . VAL A 1 91 ? 11.818 -2.562 2.679 1.00 90.12 91 VAL A C 1
ATOM 677 O O . VAL A 1 91 ? 10.597 -2.688 2.582 1.00 90.12 91 VAL A O 1
ATOM 680 N N . GLU A 1 92 ? 12.389 -1.565 3.346 1.00 84.75 92 GLU A N 1
ATOM 681 C CA . GLU A 1 92 ? 11.632 -0.603 4.159 1.00 84.75 92 GLU A CA 1
ATOM 682 C C . GLU A 1 92 ? 10.592 0.173 3.346 1.00 84.75 92 GLU A C 1
ATOM 684 O O . GLU A 1 92 ? 9.453 0.363 3.775 1.00 84.75 92 GLU A O 1
ATOM 689 N N . ASP A 1 93 ? 10.971 0.520 2.124 1.00 83.56 93 ASP A N 1
ATOM 690 C CA . ASP A 1 93 ? 10.165 1.327 1.228 1.00 83.56 93 ASP A CA 1
ATOM 691 C C . ASP A 1 93 ? 9.081 0.556 0.484 1.00 83.56 93 ASP A C 1
ATOM 693 O O . ASP A 1 93 ? 8.154 1.172 -0.035 1.00 83.56 93 ASP A O 1
ATOM 697 N N . ARG A 1 94 ? 9.134 -0.780 0.474 1.00 92.25 94 ARG A N 1
ATOM 698 C CA . ARG A 1 94 ? 8.099 -1.609 -0.143 1.00 92.25 94 ARG A CA 1
ATOM 699 C C . ARG A 1 94 ? 7.085 -2.047 0.896 1.00 92.25 94 ARG A C 1
ATOM 701 O O . ARG A 1 94 ? 7.116 -3.153 1.443 1.00 92.25 94 ARG A O 1
ATOM 708 N N . VAL A 1 95 ? 6.188 -1.111 1.163 1.00 94.88 95 VAL A N 1
ATOM 709 C CA . VAL A 1 95 ? 5.168 -1.196 2.198 1.00 94.88 95 VAL A CA 1
ATOM 710 C C . VAL A 1 95 ? 3.816 -0.769 1.635 1.00 94.88 95 VAL A C 1
ATOM 712 O O . VAL A 1 95 ? 3.729 0.109 0.773 1.00 94.88 95 VAL A O 1
ATOM 715 N N . PHE A 1 96 ? 2.755 -1.408 2.117 1.00 96.81 96 PHE A N 1
ATOM 716 C CA . PHE A 1 96 ? 1.400 -0.895 1.998 1.00 96.81 96 PHE A CA 1
ATOM 717 C C . PHE A 1 96 ? 1.039 -0.213 3.316 1.00 96.81 96 PHE A C 1
ATOM 719 O O . PHE A 1 96 ? 0.918 -0.876 4.350 1.00 96.81 96 PHE A O 1
ATOM 726 N N . ARG A 1 97 ? 0.945 1.119 3.288 1.00 96.56 97 ARG A N 1
ATOM 727 C CA . ARG A 1 97 ? 0.532 1.935 4.435 1.00 96.56 97 ARG A CA 1
ATOM 728 C C . ARG A 1 97 ? -0.965 2.168 4.369 1.00 96.56 97 ARG A C 1
ATOM 730 O O . ARG A 1 97 ? -1.464 2.612 3.343 1.00 96.56 97 ARG A O 1
ATOM 737 N N . ILE A 1 98 ? -1.672 1.882 5.447 1.00 96.12 98 ILE A N 1
ATOM 738 C CA . ILE A 1 98 ? -3.122 2.017 5.482 1.00 96.12 98 ILE A CA 1
ATOM 739 C C . ILE A 1 98 ? -3.484 2.823 6.715 1.00 96.12 98 ILE A C 1
ATOM 741 O O . ILE A 1 98 ? -3.050 2.496 7.816 1.00 96.12 98 ILE A O 1
ATOM 745 N N . SER A 1 99 ? -4.274 3.868 6.527 1.00 95.75 99 SER A N 1
ATOM 746 C CA . SER A 1 99 ? -4.911 4.603 7.605 1.00 95.75 99 SER A CA 1
ATOM 747 C C . SER A 1 99 ? -6.416 4.533 7.420 1.00 95.75 99 SER A C 1
ATOM 749 O O . SER A 1 99 ? -6.913 4.717 6.309 1.00 95.75 99 SER A O 1
ATOM 751 N N . MET A 1 100 ? -7.140 4.192 8.479 1.00 95.00 100 MET A N 1
ATOM 752 C CA . MET A 1 100 ? -8.594 4.098 8.409 1.00 95.00 100 MET A CA 1
ATOM 753 C C . MET A 1 100 ? -9.248 4.510 9.717 1.00 95.00 100 MET A C 1
ATOM 755 O O . MET A 1 100 ? -8.779 4.121 10.788 1.00 95.00 100 MET A O 1
ATOM 759 N N . ARG A 1 101 ? -10.355 5.248 9.638 1.00 94.12 101 ARG A N 1
ATOM 760 C CA . ARG A 1 101 ? -11.216 5.503 10.793 1.00 94.12 101 ARG A CA 1
ATOM 761 C C . ARG A 1 101 ? -12.186 4.349 10.981 1.00 94.12 101 ARG A C 1
ATOM 763 O O . ARG A 1 101 ? -12.877 3.957 10.052 1.00 94.12 101 ARG A O 1
ATOM 770 N N . VAL A 1 102 ? -12.247 3.789 12.182 1.00 94.00 102 VAL A N 1
ATOM 771 C CA . VAL A 1 102 ? -13.034 2.584 12.463 1.00 94.00 102 VAL A CA 1
ATOM 772 C C . VAL A 1 102 ? -13.931 2.822 13.678 1.00 94.00 102 VAL A C 1
ATOM 774 O O . VAL A 1 102 ? -13.451 3.353 14.683 1.00 94.00 102 VAL A O 1
ATOM 777 N N . PRO A 1 103 ? -15.220 2.432 13.638 1.00 94.50 103 PRO A N 1
ATOM 778 C CA . PRO A 1 103 ? -16.071 2.484 14.820 1.00 94.50 103 PRO A CA 1
ATOM 779 C C . PRO A 1 103 ? -15.613 1.460 15.863 1.00 94.50 103 PRO A C 1
ATOM 781 O O . PRO A 1 103 ? -15.253 0.328 15.534 1.00 94.50 103 PRO A O 1
ATOM 784 N N . MET A 1 104 ? -15.695 1.816 17.145 1.00 95.19 104 MET A N 1
ATOM 785 C CA . MET A 1 104 ? -15.274 0.956 18.258 1.00 95.19 104 MET A CA 1
ATOM 786 C C . MET A 1 104 ? -15.968 -0.415 18.258 1.00 95.19 104 MET A C 1
ATOM 788 O O . MET A 1 104 ? -15.400 -1.412 18.706 1.00 95.19 104 MET A O 1
ATOM 792 N N . THR A 1 105 ? -17.188 -0.488 17.729 1.00 94.62 105 THR A N 1
ATOM 793 C CA . THR A 1 105 ? -17.965 -1.726 17.608 1.00 94.62 105 THR A CA 1
ATOM 794 C C . THR A 1 105 ? -17.344 -2.746 16.652 1.00 94.62 105 THR A C 1
ATOM 796 O O . THR A 1 105 ? -17.562 -3.939 16.841 1.00 94.62 105 THR A O 1
ATOM 799 N N . ALA A 1 106 ? -16.522 -2.328 15.684 1.00 93.06 106 ALA A N 1
ATOM 800 C CA . ALA A 1 106 ? -15.863 -3.240 14.744 1.00 93.06 106 ALA A CA 1
ATOM 801 C C . ALA A 1 106 ? -14.791 -4.130 15.404 1.00 93.06 106 ALA A C 1
ATOM 803 O O . ALA A 1 106 ? -14.407 -5.156 14.847 1.00 93.06 106 ALA A O 1
ATOM 804 N N . PHE A 1 107 ? -14.310 -3.763 16.596 1.00 94.19 107 PHE A N 1
ATOM 805 C CA . PHE A 1 107 ? -13.309 -4.537 17.34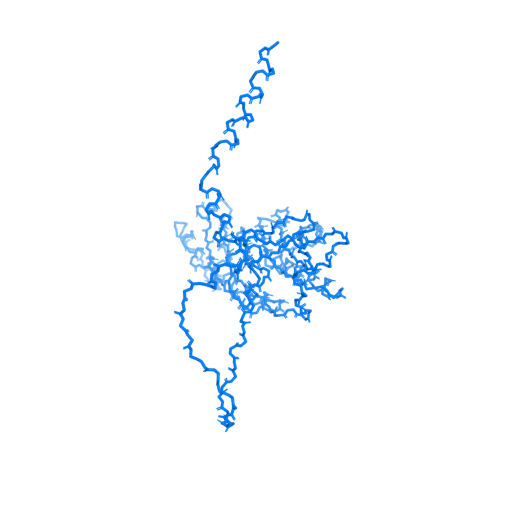3 1.00 94.19 107 PHE A CA 1
ATOM 806 C C . PHE A 1 107 ? -13.920 -5.632 18.235 1.00 94.19 107 PHE A C 1
ATOM 808 O O . PHE A 1 107 ? -13.186 -6.451 18.805 1.00 94.19 107 PHE A O 1
ATOM 815 N N . LEU A 1 108 ? -15.250 -5.643 18.377 1.00 94.81 108 LEU A N 1
ATOM 816 C CA . LEU A 1 108 ? -15.978 -6.596 19.208 1.00 94.81 108 LEU A CA 1
ATOM 817 C C . LEU A 1 108 ? -16.074 -7.962 18.526 1.00 94.81 108 LEU A C 1
ATOM 819 O O . LEU A 1 108 ? -16.363 -8.071 17.335 1.00 94.81 108 LEU A O 1
ATOM 823 N N . ALA A 1 109 ? -15.871 -9.025 19.299 1.00 92.06 109 ALA A N 1
ATOM 824 C CA . ALA A 1 109 ? -16.332 -10.350 18.912 1.00 92.06 109 ALA A CA 1
ATOM 825 C C . ALA A 1 109 ? -17.839 -10.501 19.181 1.00 92.06 109 ALA A C 1
ATOM 827 O O . ALA A 1 109 ? -18.456 -9.702 19.887 1.00 92.06 109 ALA A O 1
ATOM 828 N N . GLU A 1 110 ? -18.434 -11.558 18.630 1.00 92.38 110 GLU A N 1
ATOM 829 C CA . GLU A 1 110 ? -19.844 -11.870 18.853 1.00 92.38 110 GLU A CA 1
ATOM 830 C C . GLU A 1 110 ? -20.156 -11.994 20.355 1.00 92.38 110 GLU A C 1
ATOM 832 O O . GLU A 1 110 ? -19.504 -12.743 21.083 1.00 92.38 110 GLU A O 1
ATOM 837 N N . GLY A 1 111 ? -21.150 -11.230 20.813 1.00 93.62 111 GLY A N 1
ATOM 838 C CA . GLY A 1 111 ? -21.574 -11.200 22.214 1.00 93.62 111 GLY A CA 1
ATOM 839 C C . GLY A 1 111 ? -20.703 -10.354 23.153 1.00 93.62 111 GLY A C 1
ATOM 840 O O . GLY A 1 111 ? -21.039 -10.257 24.332 1.00 93.62 111 GLY A O 1
ATOM 841 N N . GLU A 1 112 ? -19.623 -9.725 22.676 1.00 95.50 112 GLU A N 1
ATOM 842 C CA . GLU A 1 112 ? -18.851 -8.762 23.471 1.00 95.50 112 GLU A CA 1
ATOM 843 C C . GLU A 1 112 ? -19.546 -7.389 23.511 1.00 95.50 112 GLU A C 1
ATOM 845 O O . GLU A 1 112 ? -20.210 -6.965 22.565 1.00 95.50 112 GLU A O 1
ATOM 850 N N . THR A 1 113 ? -19.355 -6.661 24.610 1.00 95.38 113 THR A N 1
ATOM 851 C CA . THR A 1 113 ? -19.738 -5.249 24.742 1.00 95.38 113 THR A CA 1
ATOM 852 C C . THR A 1 113 ? -18.493 -4.383 24.855 1.00 95.38 113 THR A C 1
ATOM 854 O O . THR A 1 113 ? -17.448 -4.852 25.310 1.00 95.38 113 THR A O 1
ATOM 857 N N . LEU A 1 114 ? -18.602 -3.104 24.489 1.00 96.19 114 LEU A N 1
ATOM 858 C CA . LEU A 1 114 ? -17.492 -2.168 24.661 1.00 96.19 114 LEU A CA 1
ATOM 859 C C . LEU A 1 114 ? -17.094 -2.051 26.141 1.00 96.19 114 LEU A C 1
ATOM 861 O O . LEU A 1 114 ? -17.979 -2.002 27.000 1.00 96.19 114 LEU A O 1
ATOM 865 N N . PRO A 1 115 ? -15.787 -1.980 26.446 1.00 95.69 115 PRO A N 1
ATOM 866 C CA . PRO A 1 115 ? -15.327 -1.700 27.799 1.00 95.69 115 PRO A CA 1
ATOM 867 C C . PRO A 1 115 ? -15.643 -0.250 28.195 1.00 95.69 115 PRO A C 1
ATOM 869 O O . PRO A 1 115 ? -16.063 0.568 27.362 1.00 95.69 115 PRO A O 1
ATOM 872 N N . ASP A 1 116 ? -15.397 0.078 29.469 1.00 95.06 116 ASP A N 1
ATOM 873 C CA . ASP A 1 116 ? -15.537 1.449 29.965 1.00 95.06 116 ASP A CA 1
ATOM 874 C C . ASP A 1 116 ? -14.760 2.437 29.080 1.00 95.06 116 ASP A C 1
ATOM 876 O O . ASP A 1 116 ? -13.672 2.097 28.600 1.00 95.06 116 ASP A O 1
ATOM 880 N N . PRO A 1 117 ? -15.263 3.674 28.888 1.00 92.12 117 PRO A N 1
ATOM 881 C CA . PRO A 1 117 ? -14.671 4.645 27.968 1.00 92.12 117 PRO A CA 1
ATOM 882 C C . PRO A 1 117 ? -13.162 4.855 28.137 1.00 92.12 117 PRO A C 1
ATOM 884 O O . PRO A 1 117 ? -12.448 4.982 27.148 1.00 92.12 117 PRO A O 1
ATOM 887 N N . VAL A 1 118 ? -12.665 4.807 29.377 1.00 92.38 118 VAL A N 1
ATOM 888 C CA . VAL A 1 118 ? -11.236 4.961 29.701 1.00 92.38 118 VAL A CA 1
ATOM 889 C C . VAL A 1 118 ? -10.349 3.850 29.119 1.00 92.38 118 VAL A C 1
ATOM 891 O O . VAL A 1 118 ? -9.166 4.071 28.879 1.00 92.38 118 VAL A O 1
ATOM 894 N N . TYR A 1 119 ? -10.904 2.664 28.857 1.00 94.38 119 TYR A N 1
ATOM 895 C CA . TYR A 1 119 ? -10.173 1.512 28.321 1.00 94.38 119 TYR A CA 1
ATOM 896 C C . TYR A 1 119 ? -10.358 1.318 26.814 1.00 94.38 119 TYR A C 1
ATOM 898 O O . TYR A 1 119 ? -9.695 0.464 26.230 1.00 94.38 119 TYR A O 1
ATOM 906 N N . ARG A 1 120 ? -11.235 2.089 26.164 1.00 94.56 120 ARG A N 1
ATOM 907 C CA . ARG A 1 120 ? -11.555 1.921 24.738 1.00 94.56 120 ARG A CA 1
ATOM 908 C C . ARG A 1 120 ? -10.357 2.121 23.801 1.00 94.56 120 ARG A C 1
ATOM 910 O O . ARG A 1 120 ? -10.179 1.256 22.947 1.00 94.56 120 ARG A O 1
ATOM 917 N N . PRO A 1 121 ? -9.492 3.143 23.969 1.00 91.81 121 PRO A N 1
ATOM 918 C CA . PRO A 1 121 ? -8.321 3.296 23.101 1.00 91.81 121 PRO A CA 1
ATOM 919 C C . PRO A 1 121 ? -7.371 2.094 23.190 1.00 91.81 121 PRO A C 1
ATOM 921 O O . PRO A 1 121 ? -6.955 1.545 22.175 1.00 91.81 121 PRO A O 1
ATOM 924 N N . VAL A 1 122 ? -7.103 1.622 24.412 1.00 94.62 122 VAL A N 1
ATOM 925 C CA . VAL A 1 122 ? -6.245 0.450 24.659 1.00 94.62 122 VAL A CA 1
ATOM 926 C C . VAL A 1 122 ? -6.878 -0.826 24.101 1.00 94.62 122 VAL A C 1
ATOM 928 O O . VAL A 1 122 ? -6.192 -1.671 23.532 1.00 94.62 122 VAL A O 1
ATOM 931 N N . PHE A 1 123 ? -8.197 -0.973 24.235 1.00 95.69 123 PHE A N 1
ATOM 932 C CA . PHE A 1 123 ? -8.931 -2.095 23.662 1.00 95.69 123 PHE A CA 1
ATOM 933 C C . PHE A 1 123 ? -8.833 -2.129 22.132 1.00 95.69 123 PHE A C 1
ATOM 935 O O . PHE A 1 123 ? -8.554 -3.192 21.575 1.00 95.69 123 PHE A O 1
ATOM 942 N N . ALA A 1 124 ? -9.025 -0.987 21.464 1.00 95.75 124 ALA A N 1
ATOM 943 C CA . ALA A 1 124 ? -8.881 -0.882 20.015 1.00 95.75 124 ALA A CA 1
ATOM 944 C C . ALA A 1 124 ? -7.461 -1.235 19.564 1.00 95.75 124 ALA A C 1
ATOM 946 O O . ALA A 1 124 ? -7.304 -2.030 18.643 1.00 95.75 124 ALA A O 1
ATOM 947 N N . ASP A 1 125 ? -6.437 -0.730 20.254 1.00 94.81 125 ASP A N 1
ATOM 948 C CA . ASP A 1 125 ? -5.037 -1.006 19.923 1.00 94.81 125 ASP A CA 1
ATOM 949 C C . ASP A 1 125 ? -4.706 -2.507 20.005 1.00 94.81 125 ASP A C 1
ATOM 951 O O . ASP A 1 125 ? -4.200 -3.099 19.053 1.00 94.81 125 ASP A O 1
ATOM 955 N N . ILE A 1 126 ? -5.127 -3.176 21.086 1.00 94.69 126 ILE A N 1
ATOM 956 C CA . ILE A 1 126 ? -4.948 -4.629 21.262 1.00 94.69 126 ILE A CA 1
ATOM 957 C C . ILE A 1 126 ? -5.687 -5.434 20.180 1.00 94.69 126 ILE A C 1
ATOM 959 O O . ILE A 1 126 ? -5.242 -6.518 19.789 1.00 94.69 126 ILE A O 1
ATOM 963 N N . ARG A 1 127 ? -6.842 -4.948 19.709 1.00 95.25 127 ARG A N 1
ATOM 964 C CA . ARG A 1 127 ? -7.696 -5.652 18.738 1.00 95.25 127 ARG A CA 1
ATOM 965 C C . ARG A 1 127 ? -7.403 -5.278 17.281 1.00 95.25 127 ARG A C 1
ATOM 967 O O . ARG A 1 127 ? -7.824 -6.027 16.397 1.00 95.25 127 ARG A O 1
ATOM 974 N N . ALA A 1 128 ? -6.656 -4.209 17.013 1.00 94.00 128 ALA A N 1
ATOM 975 C CA . ALA A 1 128 ? -6.345 -3.740 15.663 1.00 94.00 128 ALA A CA 1
ATOM 976 C C . ALA A 1 128 ? -5.723 -4.823 14.759 1.00 94.00 128 ALA A C 1
ATOM 978 O O . ALA A 1 128 ? -6.227 -5.004 13.647 1.00 94.00 128 ALA A O 1
ATOM 979 N N . PRO A 1 129 ? -4.753 -5.648 15.213 1.00 92.50 129 PRO A N 1
ATOM 980 C CA . PRO A 1 129 ? -4.203 -6.725 14.384 1.00 92.50 129 PRO A CA 1
ATOM 981 C C . PRO A 1 129 ? -5.244 -7.755 13.921 1.00 92.50 129 PRO A C 1
ATOM 983 O O . PRO A 1 129 ? -5.097 -8.357 12.858 1.00 92.50 129 PRO A O 1
ATOM 986 N N . ARG A 1 130 ? -6.309 -7.977 14.706 1.00 91.31 130 ARG A N 1
ATOM 987 C CA . ARG A 1 130 ? -7.376 -8.926 14.357 1.00 91.31 130 ARG A CA 1
ATOM 988 C C . ARG A 1 130 ? -8.279 -8.376 13.259 1.00 91.31 130 ARG A C 1
ATOM 990 O O . ARG A 1 130 ? -8.666 -9.144 12.382 1.00 91.31 130 ARG A O 1
ATOM 997 N N . LEU A 1 131 ? -8.595 -7.082 13.306 1.00 89.69 131 LEU A N 1
ATOM 998 C CA . LEU A 1 131 ? -9.460 -6.428 12.321 1.00 89.69 131 LEU A CA 1
ATOM 999 C C . LEU A 1 131 ? -8.900 -6.570 10.897 1.00 89.69 131 LEU A C 1
ATOM 1001 O O . LEU A 1 131 ? -9.649 -6.741 9.942 1.00 89.69 131 LEU A O 1
ATOM 1005 N N . VAL A 1 132 ? -7.573 -6.568 10.769 1.00 89.50 132 VAL A N 1
ATOM 1006 C CA . VAL A 1 132 ? -6.877 -6.531 9.475 1.00 89.50 132 VAL A CA 1
ATOM 1007 C C . VAL A 1 132 ? -6.147 -7.818 9.100 1.00 89.50 132 VAL A C 1
ATOM 1009 O O . VAL A 1 132 ? -5.402 -7.850 8.120 1.00 89.50 132 VAL A O 1
ATOM 1012 N N . ALA A 1 133 ? -6.373 -8.905 9.840 1.00 87.44 133 ALA A N 1
ATOM 1013 C CA . ALA A 1 133 ? -5.664 -10.171 9.650 1.00 87.44 133 ALA A CA 1
ATOM 1014 C C . ALA A 1 133 ? -5.759 -10.721 8.207 1.00 87.44 133 ALA A C 1
ATOM 1016 O O . ALA A 1 133 ? -4.848 -11.405 7.743 1.00 87.44 133 ALA A O 1
ATOM 1017 N N . GLY A 1 134 ? -6.832 -10.391 7.478 1.00 89.50 134 GLY A N 1
ATOM 1018 C CA . GLY A 1 134 ? -7.044 -10.814 6.090 1.00 89.50 134 GLY A CA 1
ATOM 1019 C C . GLY A 1 134 ? -6.223 -10.062 5.034 1.00 89.50 134 GLY A C 1
ATOM 1020 O O . GLY A 1 134 ? -6.074 -10.563 3.920 1.00 89.50 134 GLY A O 1
ATOM 1021 N N . MET A 1 135 ? -5.652 -8.893 5.345 1.00 91.75 135 MET A N 1
ATOM 1022 C CA . MET A 1 135 ? -5.022 -8.035 4.328 1.00 91.75 135 MET A CA 1
ATOM 1023 C C . MET A 1 135 ? -3.771 -8.652 3.701 1.00 91.75 135 MET A C 1
ATOM 1025 O O . MET A 1 135 ? -3.544 -8.514 2.499 1.00 91.75 135 MET A O 1
ATOM 1029 N N . CYS A 1 136 ? -2.970 -9.378 4.486 1.00 95.06 136 CYS A N 1
ATOM 1030 C CA . CYS A 1 136 ? -1.827 -10.089 3.922 1.00 95.06 136 CYS A CA 1
ATOM 1031 C C . CYS A 1 136 ? -2.256 -11.183 2.937 1.00 95.06 136 CYS A C 1
ATOM 1033 O O . CYS A 1 136 ? -1.577 -11.371 1.933 1.00 95.06 136 CYS A O 1
ATOM 1035 N N . GLY A 1 137 ? -3.386 -11.858 3.180 1.00 95.31 137 GLY A N 1
ATOM 1036 C CA . GLY A 1 137 ? -3.945 -12.830 2.235 1.00 95.31 137 GLY A CA 1
ATOM 1037 C C . GLY A 1 137 ? -4.249 -12.189 0.882 1.00 95.31 137 GLY A C 1
ATOM 1038 O O . GLY A 1 137 ? -3.797 -12.684 -0.143 1.00 95.31 137 GLY A O 1
ATOM 1039 N N . MET A 1 138 ? -4.883 -11.012 0.887 1.00 95.31 138 MET A N 1
ATOM 1040 C CA . MET A 1 138 ? -5.201 -10.270 -0.342 1.00 95.31 138 MET A CA 1
ATOM 1041 C C . MET A 1 138 ? -3.952 -9.918 -1.164 1.00 95.31 138 MET A C 1
ATOM 1043 O O . MET A 1 138 ? -3.960 -10.044 -2.387 1.00 95.31 138 MET A O 1
ATOM 1047 N N . LEU A 1 139 ? -2.864 -9.497 -0.506 1.00 96.06 139 LEU A N 1
ATOM 1048 C CA . LEU A 1 139 ? -1.591 -9.216 -1.179 1.00 96.06 139 LEU A CA 1
ATOM 1049 C C . LEU A 1 139 ? -0.977 -10.481 -1.791 1.00 96.06 139 LEU A C 1
ATOM 1051 O O . LEU A 1 139 ? -0.510 -10.446 -2.932 1.00 96.06 139 LEU A O 1
ATOM 1055 N N . LEU A 1 140 ? -0.965 -11.582 -1.035 1.00 96.25 140 LEU A N 1
ATOM 1056 C CA . LEU A 1 140 ? -0.404 -12.868 -1.464 1.00 96.25 140 LEU A CA 1
ATOM 1057 C C . LEU A 1 140 ? -1.159 -13.454 -2.659 1.00 96.25 140 LEU A C 1
ATOM 1059 O O . LEU A 1 140 ? -0.535 -13.967 -3.594 1.00 96.25 140 LEU A O 1
ATOM 1063 N N . ASP A 1 141 ? -2.485 -13.345 -2.647 1.00 95.50 141 ASP A N 1
ATOM 1064 C CA . ASP A 1 141 ? -3.339 -13.801 -3.741 1.00 95.50 141 ASP A CA 1
ATOM 1065 C C . ASP A 1 141 ? -3.093 -12.982 -5.013 1.00 95.50 141 ASP A C 1
ATOM 1067 O O . ASP A 1 141 ? -3.093 -13.534 -6.112 1.00 95.50 141 ASP A O 1
ATOM 1071 N N . ALA A 1 142 ? -2.811 -11.684 -4.871 1.00 94.88 142 ALA A N 1
ATOM 1072 C CA . ALA A 1 142 ? -2.676 -10.777 -6.000 1.00 94.88 142 ALA A CA 1
ATOM 1073 C C . ALA A 1 142 ? -1.274 -10.790 -6.652 1.00 94.88 142 ALA A C 1
ATOM 1075 O O . ALA A 1 142 ? -1.171 -11.034 -7.851 1.00 94.88 142 ALA A O 1
ATOM 1076 N N . TRP A 1 143 ? -0.185 -10.555 -5.906 1.00 93.56 143 TRP A N 1
ATOM 1077 C CA . TRP A 1 143 ? 1.189 -10.558 -6.471 1.00 93.56 143 TRP A CA 1
ATOM 1078 C C . TRP A 1 143 ? 2.319 -10.773 -5.456 1.00 93.56 143 TRP A C 1
ATOM 1080 O O . TRP A 1 143 ? 3.461 -11.020 -5.854 1.00 93.56 143 TRP A O 1
ATOM 1090 N N . ALA A 1 144 ? 2.062 -10.643 -4.154 1.00 96.12 144 ALA A N 1
ATOM 1091 C CA . ALA A 1 144 ? 3.118 -10.713 -3.153 1.00 96.12 144 ALA A CA 1
ATOM 1092 C C . ALA A 1 144 ? 3.647 -12.146 -2.997 1.00 96.12 144 ALA A C 1
ATOM 1094 O O . ALA A 1 144 ? 2.878 -13.104 -3.004 1.00 96.12 144 ALA A O 1
ATOM 1095 N N . GLY A 1 145 ? 4.963 -12.303 -2.837 1.00 96.00 145 GLY A N 1
ATOM 1096 C CA . GLY A 1 145 ? 5.579 -13.603 -2.536 1.00 96.00 145 GLY A CA 1
ATOM 1097 C C . GLY A 1 145 ? 5.424 -13.981 -1.060 1.00 96.00 145 GLY A C 1
ATOM 1098 O O . GLY A 1 145 ? 5.147 -15.127 -0.725 1.00 96.00 145 GLY A O 1
ATOM 1099 N N . SER A 1 146 ? 5.552 -12.976 -0.198 1.00 96.50 146 SER A N 1
ATOM 1100 C CA . SER A 1 146 ? 5.424 -13.029 1.254 1.00 96.50 146 SER A CA 1
ATOM 1101 C C . SER A 1 146 ? 4.832 -11.707 1.736 1.00 96.50 146 SER A C 1
ATOM 1103 O O . SER A 1 146 ? 5.112 -10.653 1.163 1.00 96.50 146 SER A O 1
ATOM 1105 N N . CYS A 1 147 ? 4.068 -11.740 2.826 1.00 95.88 147 CYS A N 1
ATOM 1106 C CA . CYS A 1 147 ? 3.538 -10.549 3.486 1.00 95.88 147 CYS A CA 1
ATOM 1107 C C . CYS A 1 147 ? 3.720 -10.661 4.997 1.00 95.88 147 CYS A C 1
ATOM 1109 O O . CYS A 1 147 ? 3.556 -11.738 5.572 1.00 95.88 147 CYS A O 1
ATOM 1111 N N . ARG A 1 148 ? 4.063 -9.545 5.640 1.00 94.44 148 ARG A N 1
ATOM 1112 C CA . ARG A 1 148 ? 4.192 -9.435 7.089 1.00 94.44 148 ARG A CA 1
ATOM 1113 C C . ARG A 1 148 ? 3.568 -8.132 7.566 1.00 94.44 148 ARG A C 1
ATOM 1115 O O . ARG A 1 148 ? 3.950 -7.055 7.114 1.00 94.44 148 ARG A O 1
ATOM 1122 N N . MET A 1 149 ? 2.681 -8.241 8.546 1.00 93.38 149 MET A N 1
ATOM 1123 C CA . MET A 1 149 ? 2.198 -7.094 9.304 1.00 93.38 149 MET A CA 1
ATOM 1124 C C . MET A 1 149 ? 3.327 -6.562 10.191 1.00 93.38 149 MET A C 1
ATOM 1126 O O . MET A 1 149 ? 3.900 -7.305 10.985 1.00 93.38 149 MET A O 1
ATOM 1130 N N . GLY A 1 150 ? 3.694 -5.304 9.982 1.00 89.81 150 GLY A N 1
ATOM 1131 C CA . GLY A 1 150 ? 4.700 -4.601 10.765 1.00 89.81 150 GLY A CA 1
ATOM 1132 C C . GLY A 1 150 ? 4.092 -3.913 11.973 1.00 89.81 150 GLY A C 1
ATOM 1133 O O . GLY A 1 150 ? 4.403 -4.251 13.108 1.00 89.81 150 GLY A O 1
ATOM 1134 N N . GLU A 1 151 ? 3.197 -2.972 11.694 1.00 89.88 151 GLU A N 1
ATOM 1135 C CA . GLU A 1 151 ? 2.465 -2.187 12.685 1.00 89.88 151 GLU A CA 1
ATOM 1136 C C . GLU A 1 151 ? 0.974 -2.282 12.356 1.00 89.88 151 GLU A C 1
ATOM 1138 O O . GLU A 1 151 ? 0.599 -2.314 11.181 1.00 89.88 151 GLU A O 1
ATOM 1143 N N . ALA A 1 152 ? 0.140 -2.383 13.386 1.00 92.56 152 ALA A N 1
ATOM 1144 C CA . ALA A 1 152 ? -1.313 -2.330 13.294 1.00 92.56 152 ALA A CA 1
ATOM 1145 C C . ALA A 1 152 ? -1.834 -1.890 14.659 1.00 92.56 152 ALA A C 1
ATOM 1147 O O . ALA A 1 152 ? -1.863 -2.692 15.592 1.00 92.56 152 ALA A O 1
ATOM 1148 N N . GLY A 1 153 ? -2.177 -0.615 14.780 1.00 94.75 153 GLY A N 1
ATOM 1149 C CA . GLY A 1 153 ? -2.519 -0.026 16.066 1.00 94.75 153 GLY A CA 1
ATOM 1150 C C . GLY A 1 153 ? -3.264 1.287 15.921 1.00 94.75 153 GLY A C 1
ATOM 1151 O O . GLY A 1 153 ? -3.484 1.785 14.814 1.00 94.75 153 GLY A O 1
ATOM 1152 N N . VAL A 1 154 ? -3.662 1.833 17.061 1.00 94.56 154 VAL A N 1
ATOM 1153 C CA . VAL A 1 154 ? -4.331 3.130 17.137 1.00 94.56 154 VAL A CA 1
ATOM 1154 C C . VAL A 1 154 ? -3.317 4.244 16.898 1.00 94.56 154 VAL A C 1
ATOM 1156 O O . VAL A 1 154 ? -2.242 4.284 17.500 1.00 94.56 154 VAL A O 1
ATOM 1159 N N . ARG A 1 155 ? -3.666 5.191 16.029 1.00 93.31 155 ARG A N 1
ATOM 1160 C CA . ARG A 1 155 ? -2.833 6.357 15.749 1.00 93.31 155 ARG A CA 1
ATOM 1161 C C . ARG A 1 155 ? -2.953 7.367 16.888 1.00 93.31 155 ARG A C 1
ATOM 1163 O O . ARG A 1 155 ? -3.941 8.092 16.960 1.00 93.31 155 ARG A O 1
ATOM 1170 N N . GLY A 1 156 ? -1.937 7.451 17.745 1.00 87.19 156 GLY A N 1
ATOM 1171 C CA . GLY A 1 156 ? -1.863 8.462 18.809 1.00 87.19 156 GLY A CA 1
ATOM 1172 C C . GLY A 1 156 ? -3.124 8.519 19.686 1.00 87.19 156 GLY A C 1
ATOM 1173 O O . GLY A 1 156 ? -3.679 7.488 20.050 1.00 87.19 156 GLY A O 1
ATOM 1174 N N . GLU A 1 157 ? -3.594 9.726 20.007 1.00 87.94 157 GLU A N 1
ATOM 1175 C CA . GLU A 1 157 ? -4.836 9.969 20.765 1.00 87.94 157 GLU A CA 1
ATOM 1176 C C . GLU A 1 157 ? -6.044 10.215 19.835 1.00 87.94 157 GLU A C 1
ATOM 1178 O O . GLU A 1 157 ? -6.783 11.179 20.001 1.00 87.94 157 GLU A O 1
ATOM 1183 N N . SER A 1 158 ? -6.240 9.370 18.818 1.00 93.75 158 SER A N 1
ATOM 1184 C CA . SER A 1 158 ? -7.291 9.552 17.793 1.00 93.75 158 SER A CA 1
ATOM 1185 C C . SER A 1 158 ? -8.692 9.074 18.188 1.00 93.75 158 SER A C 1
ATOM 1187 O O . SER A 1 158 ? -9.594 9.075 17.353 1.00 93.75 158 SER A O 1
ATOM 1189 N N . TYR A 1 159 ? -8.893 8.628 19.429 1.00 94.88 159 TYR A N 1
ATOM 1190 C CA . TYR A 1 159 ? -10.211 8.191 19.878 1.00 94.88 159 TYR A CA 1
ATOM 1191 C C . TYR A 1 159 ? -11.165 9.383 20.016 1.00 94.88 159 TYR A C 1
ATOM 1193 O O . TYR A 1 159 ? -10.926 10.289 20.816 1.00 94.88 159 TYR A O 1
ATOM 1201 N N . ASP A 1 160 ? -12.271 9.336 19.280 1.00 94.38 160 ASP A N 1
ATOM 1202 C CA . ASP A 1 160 ? -13.341 10.324 19.331 1.00 94.38 160 ASP A CA 1
ATOM 1203 C C . ASP A 1 160 ? -14.525 9.780 20.158 1.00 94.38 160 ASP A C 1
ATOM 1205 O O . ASP A 1 160 ? -15.188 8.823 19.740 1.00 94.38 160 ASP A O 1
ATOM 1209 N N . PRO A 1 161 ? -14.819 10.364 21.337 1.00 92.81 161 PRO A N 1
ATOM 1210 C CA . PRO A 1 161 ? -15.931 9.935 22.174 1.00 92.81 161 PRO A CA 1
ATOM 1211 C C . PRO A 1 161 ? -17.311 10.331 21.631 1.00 92.81 161 PRO A C 1
ATOM 1213 O O . PRO A 1 161 ? -18.294 9.729 22.059 1.00 92.81 161 PRO A O 1
ATOM 1216 N N . GLU A 1 162 ? -17.415 11.323 20.741 1.00 93.81 162 GLU A N 1
ATOM 1217 C CA . GLU A 1 162 ? -18.696 11.760 20.172 1.00 93.81 162 GLU A CA 1
ATOM 1218 C C . GLU A 1 162 ? -19.182 10.786 19.099 1.00 93.81 162 GLU A C 1
ATOM 1220 O O . GLU A 1 162 ? -20.365 10.447 19.053 1.00 93.81 162 GLU A O 1
ATOM 1225 N N . THR A 1 163 ? -18.261 10.313 18.260 1.00 92.44 163 THR A N 1
ATOM 1226 C CA . THR A 1 163 ? -18.559 9.364 17.178 1.00 92.44 163 THR A CA 1
ATOM 1227 C C . THR A 1 163 ? -18.267 7.908 17.543 1.00 92.44 163 THR A C 1
ATOM 1229 O O . THR A 1 163 ? -18.616 7.010 16.781 1.00 92.44 163 THR A O 1
ATOM 1232 N N . GLU A 1 164 ? -17.654 7.658 18.705 1.00 94.38 164 GLU A N 1
ATOM 1233 C CA . GLU A 1 164 ? -17.148 6.348 19.137 1.00 94.38 164 GLU A CA 1
ATOM 1234 C C . GLU A 1 164 ? -16.254 5.685 18.071 1.00 94.38 164 GLU A C 1
ATOM 1236 O O . GLU A 1 164 ? -16.379 4.490 17.785 1.00 94.38 164 GLU A O 1
ATOM 1241 N N . THR A 1 165 ? -15.340 6.456 17.478 1.00 94.88 165 THR A N 1
ATOM 1242 C CA . THR A 1 165 ? -14.407 5.984 16.442 1.00 94.88 165 THR A CA 1
ATOM 1243 C C . THR A 1 165 ? -12.952 6.180 16.848 1.00 94.88 165 THR A C 1
ATOM 1245 O O . THR A 1 165 ? -12.636 6.881 17.809 1.00 94.88 165 THR A O 1
ATOM 1248 N N . VAL A 1 166 ? -12.051 5.513 16.132 1.00 95.50 166 VAL A N 1
ATOM 1249 C CA . VAL A 1 166 ? -10.605 5.640 16.306 1.00 95.50 166 VAL A CA 1
ATOM 1250 C C . VAL A 1 166 ? -9.906 5.539 14.954 1.00 95.50 166 VAL A C 1
ATOM 1252 O O . VAL A 1 166 ? -10.373 4.818 14.071 1.00 95.50 166 VAL A O 1
ATOM 1255 N N . GLU A 1 167 ? -8.789 6.242 14.777 1.00 95.31 167 GLU A N 1
ATOM 1256 C CA . GLU A 1 167 ? -7.945 6.071 13.594 1.00 95.31 167 GLU A CA 1
ATOM 1257 C C . GLU A 1 167 ? -6.946 4.942 13.822 1.00 95.31 167 GLU A C 1
ATOM 1259 O O . GLU A 1 167 ? -6.205 4.924 14.807 1.00 95.31 167 GLU A O 1
ATOM 1264 N N . LEU A 1 168 ? -6.896 4.011 12.878 1.00 95.19 168 LEU A N 1
ATOM 1265 C CA . LEU A 1 168 ? -5.873 2.983 12.817 1.00 95.19 168 LEU A CA 1
ATOM 1266 C C . LEU A 1 168 ? -4.775 3.386 11.837 1.00 95.19 168 LEU A C 1
ATOM 1268 O O . LEU A 1 168 ? -5.056 3.943 10.774 1.00 95.19 168 LEU A O 1
ATOM 1272 N N . GLU A 1 169 ? -3.535 3.043 12.172 1.00 95.62 169 GLU A N 1
ATOM 1273 C CA . GLU A 1 169 ? -2.412 3.015 11.236 1.00 95.62 169 GLU A CA 1
ATOM 1274 C C . GLU A 1 169 ? -1.899 1.582 11.114 1.00 95.62 169 GLU A C 1
ATOM 1276 O O . GLU A 1 169 ? -1.676 0.880 12.105 1.00 95.62 169 GLU A O 1
ATOM 1281 N N . LEU A 1 170 ? -1.716 1.149 9.870 1.00 94.81 170 LEU A N 1
ATOM 1282 C CA . LEU A 1 170 ? -1.234 -0.173 9.531 1.00 94.81 170 LEU A CA 1
ATOM 1283 C C . LEU A 1 170 ? -0.113 -0.111 8.508 1.00 94.81 170 LEU A C 1
ATOM 1285 O O . LEU A 1 170 ? -0.136 0.684 7.564 1.00 94.81 170 LEU A O 1
ATOM 1289 N N . ARG A 1 171 ? 0.850 -1.016 8.661 1.00 95.75 171 ARG A N 1
ATOM 1290 C CA . ARG A 1 171 ? 1.970 -1.184 7.737 1.00 95.75 171 ARG A CA 1
ATOM 1291 C C . ARG A 1 171 ? 2.143 -2.649 7.398 1.00 95.75 171 ARG A C 1
ATOM 1293 O O . ARG A 1 171 ? 2.476 -3.462 8.261 1.00 95.75 171 ARG A O 1
ATOM 1300 N N . LEU A 1 172 ? 1.954 -2.979 6.126 1.00 96.00 172 LEU A N 1
ATOM 1301 C CA . LEU A 1 172 ? 2.191 -4.317 5.597 1.00 96.00 172 LEU A CA 1
ATOM 1302 C C . LEU A 1 172 ? 3.454 -4.298 4.745 1.00 96.00 172 LEU A C 1
ATOM 1304 O O . LEU A 1 172 ? 3.500 -3.651 3.700 1.00 96.00 172 LEU A O 1
ATOM 1308 N N . TYR A 1 173 ? 4.475 -5.023 5.178 1.00 95.31 173 TYR A N 1
ATOM 1309 C CA . TYR A 1 173 ? 5.674 -5.254 4.384 1.00 95.31 173 TYR A CA 1
ATOM 1310 C C . TYR A 1 173 ? 5.440 -6.440 3.460 1.00 95.31 173 TYR A C 1
ATOM 1312 O O . TYR A 1 173 ? 4.897 -7.460 3.893 1.00 95.31 173 TYR A O 1
ATOM 1320 N N . TYR A 1 174 ? 5.884 -6.343 2.209 1.00 95.62 174 TYR A N 1
ATOM 1321 C CA . TYR A 1 174 ? 5.728 -7.433 1.249 1.00 95.62 174 TYR A CA 1
ATOM 1322 C C . TYR A 1 174 ? 6.968 -7.653 0.377 1.00 95.62 174 TYR A C 1
ATOM 1324 O O . TYR A 1 174 ? 7.744 -6.744 0.064 1.00 95.62 174 TYR A O 1
ATOM 1332 N N . THR A 1 175 ? 7.160 -8.905 -0.021 1.00 96.00 175 THR A N 1
ATOM 1333 C CA . THR A 1 175 ? 8.021 -9.295 -1.145 1.00 96.00 175 THR A CA 1
ATOM 1334 C C . THR A 1 175 ? 7.144 -9.442 -2.384 1.00 96.00 175 THR A C 1
ATOM 1336 O O . THR A 1 175 ? 5.932 -9.620 -2.256 1.00 96.00 175 THR A O 1
ATOM 1339 N N . GLN A 1 176 ? 7.706 -9.364 -3.585 1.00 93.69 176 GLN A N 1
ATOM 1340 C CA . GLN A 1 176 ? 6.949 -9.645 -4.809 1.00 93.69 176 GLN A CA 1
ATOM 1341 C C . GLN A 1 176 ? 7.330 -11.012 -5.356 1.00 93.69 176 GLN A C 1
ATOM 1343 O O . GLN A 1 176 ? 8.488 -11.430 -5.266 1.00 93.69 176 GLN A O 1
ATOM 1348 N N . LYS A 1 177 ? 6.352 -11.710 -5.937 1.00 91.00 177 LYS A N 1
ATOM 1349 C CA . LYS A 1 177 ? 6.640 -12.884 -6.759 1.00 91.00 177 LYS A CA 1
ATOM 1350 C C . LYS A 1 177 ? 7.560 -12.460 -7.913 1.00 91.00 177 LYS A C 1
ATOM 1352 O O . LYS A 1 177 ? 7.453 -11.328 -8.391 1.00 91.00 177 LYS A O 1
ATOM 1357 N N . PRO A 1 178 ? 8.460 -13.341 -8.374 1.00 82.19 178 PRO A N 1
ATOM 1358 C CA . PRO A 1 178 ? 9.151 -13.111 -9.632 1.00 82.19 178 PRO A CA 1
ATOM 1359 C C . PRO A 1 178 ? 8.109 -12.864 -10.728 1.00 82.19 178 PRO A C 1
ATOM 1361 O O . PRO A 1 178 ? 7.207 -13.683 -10.901 1.00 82.19 178 PRO A O 1
ATOM 1364 N N . GLY A 1 179 ? 8.207 -11.724 -11.414 1.00 78.12 179 GLY A N 1
ATOM 1365 C CA . GLY A 1 179 ? 7.360 -11.451 -12.575 1.00 78.12 179 GLY A CA 1
ATOM 1366 C C . GLY A 1 179 ? 7.653 -12.434 -13.708 1.00 78.12 179 GLY A C 1
ATOM 1367 O O . GLY A 1 179 ? 8.730 -13.036 -13.754 1.00 78.12 179 GLY A O 1
ATOM 1368 N N . GLU A 1 180 ? 6.711 -12.584 -14.634 1.00 83.94 180 GLU A N 1
ATOM 1369 C CA . GLU A 1 180 ? 6.876 -13.488 -15.782 1.00 83.94 180 GLU A CA 1
ATOM 1370 C C . GLU A 1 180 ? 7.917 -12.960 -16.776 1.00 83.94 180 GLU A C 1
ATOM 1372 O O . GLU A 1 180 ? 8.600 -13.729 -17.456 1.00 83.94 180 GLU A O 1
ATOM 1377 N N . VAL A 1 181 ? 8.077 -11.634 -16.825 1.00 88.50 181 VAL A N 1
ATOM 1378 C CA . VAL A 1 181 ? 9.087 -10.965 -17.641 1.00 88.50 181 VAL A CA 1
ATOM 1379 C C . VAL A 1 181 ? 10.404 -10.879 -16.856 1.00 88.50 181 VAL A C 1
ATOM 1381 O O . VAL A 1 181 ? 10.446 -10.250 -15.787 1.00 88.50 181 VAL A O 1
ATOM 1384 N N . PRO A 1 182 ? 11.504 -11.475 -17.363 1.00 87.75 182 PRO A N 1
ATOM 1385 C CA . PRO A 1 182 ? 12.806 -11.364 -16.720 1.00 87.75 182 PRO A CA 1
ATOM 1386 C C . PRO A 1 182 ? 13.298 -9.915 -16.743 1.00 87.75 182 PRO A C 1
ATOM 1388 O O . PRO A 1 182 ? 12.963 -9.137 -17.639 1.00 87.75 182 PRO A O 1
ATOM 1391 N N . LEU A 1 183 ? 14.128 -9.550 -15.763 1.00 89.44 183 LEU A N 1
ATOM 1392 C CA . LEU A 1 183 ? 14.776 -8.241 -15.780 1.00 89.44 183 LEU A CA 1
ATOM 1393 C C . LEU A 1 183 ? 15.661 -8.118 -17.032 1.00 89.44 183 LEU A C 1
ATOM 1395 O O . LEU A 1 183 ? 16.438 -9.037 -17.314 1.00 89.44 183 LEU A O 1
ATOM 1399 N N . PRO A 1 184 ? 15.560 -7.007 -17.782 1.00 89.62 184 PRO A N 1
ATOM 1400 C CA . PRO A 1 184 ? 16.414 -6.785 -18.935 1.00 89.62 184 PRO A CA 1
ATOM 1401 C C . PRO A 1 184 ? 17.838 -6.411 -18.501 1.00 89.62 184 PRO A C 1
ATOM 1403 O O . PRO A 1 184 ? 18.114 -6.193 -17.320 1.00 89.62 184 PRO A O 1
ATOM 1406 N N . ASP A 1 185 ? 18.749 -6.285 -19.469 1.00 87.50 185 ASP A N 1
ATOM 1407 C CA . ASP A 1 185 ? 20.057 -5.686 -19.208 1.00 87.50 185 ASP A CA 1
ATOM 1408 C C . ASP A 1 185 ? 19.886 -4.225 -18.762 1.00 87.50 185 ASP A C 1
ATOM 1410 O O . ASP A 1 185 ? 19.511 -3.342 -19.538 1.00 87.50 185 ASP A O 1
ATOM 1414 N N . LEU A 1 186 ? 20.184 -3.984 -17.488 1.00 87.31 186 LEU A N 1
ATOM 1415 C CA . LEU A 1 186 ? 19.992 -2.702 -16.820 1.00 87.31 186 LEU A CA 1
ATOM 1416 C C . LEU A 1 186 ? 20.897 -1.594 -17.387 1.00 87.31 186 LEU A C 1
ATOM 1418 O O . LEU A 1 186 ? 20.652 -0.422 -17.126 1.00 87.31 186 LEU A O 1
ATOM 1422 N N . LYS A 1 187 ? 21.941 -1.928 -18.158 1.00 84.38 187 LYS A N 1
ATOM 1423 C CA . LYS A 1 187 ? 22.806 -0.936 -18.825 1.00 84.38 187 LYS A CA 1
ATOM 1424 C C . LYS A 1 187 ? 22.206 -0.393 -20.117 1.00 84.38 187 LYS A C 1
ATOM 1426 O O . LYS A 1 187 ? 22.593 0.685 -20.560 1.00 84.38 187 LYS A O 1
ATOM 1431 N N . SER A 1 188 ? 21.292 -1.141 -20.729 1.00 87.19 188 SER A N 1
ATOM 1432 C CA . SER A 1 188 ? 20.608 -0.779 -21.974 1.00 87.19 188 SER A CA 1
ATOM 1433 C C . SER A 1 188 ? 19.162 -0.336 -21.751 1.00 87.19 188 SER A C 1
ATOM 1435 O O . SER A 1 188 ? 18.441 -0.092 -22.719 1.00 87.19 188 SER A O 1
ATOM 1437 N N . HIS A 1 189 ? 18.743 -0.211 -20.491 1.00 91.75 189 HIS A N 1
ATOM 1438 C CA . HIS A 1 189 ? 17.395 0.179 -20.102 1.00 91.75 189 HIS A CA 1
ATOM 1439 C C . HIS A 1 189 ? 17.424 1.327 -19.098 1.00 91.75 189 HIS A C 1
ATOM 1441 O O . HIS A 1 189 ? 18.380 1.500 -18.346 1.00 91.75 189 HIS A O 1
ATOM 1447 N N . VAL A 1 190 ? 16.348 2.100 -19.093 1.00 92.81 190 VAL A N 1
ATOM 1448 C CA . VAL A 1 190 ? 16.074 3.132 -18.098 1.00 92.81 190 VAL A CA 1
ATOM 1449 C C . VAL A 1 190 ? 14.876 2.712 -17.261 1.00 92.81 190 VAL A C 1
ATOM 1451 O O . VAL A 1 190 ? 13.974 2.024 -17.745 1.00 92.81 190 VAL A O 1
ATOM 1454 N N . MET A 1 191 ? 14.874 3.117 -15.998 1.00 94.12 191 MET A N 1
ATOM 1455 C CA . MET A 1 191 ? 13.727 2.937 -15.125 1.00 94.12 191 MET A CA 1
ATOM 1456 C C . MET A 1 191 ? 12.736 4.077 -15.357 1.00 94.12 191 MET A C 1
ATOM 1458 O O . MET A 1 191 ? 13.096 5.255 -15.324 1.00 94.12 191 MET A O 1
ATOM 1462 N N . GLN A 1 192 ? 11.480 3.715 -15.560 1.00 95.50 192 GLN A N 1
ATOM 1463 C CA . GLN A 1 192 ? 10.347 4.622 -15.486 1.00 95.50 192 GLN A CA 1
ATOM 1464 C C . GLN A 1 192 ? 9.606 4.385 -14.183 1.00 95.50 192 GLN A C 1
ATOM 1466 O O . GLN A 1 192 ? 9.566 3.263 -13.679 1.00 95.50 192 GLN A O 1
ATOM 1471 N N . GLN A 1 193 ? 8.984 5.437 -13.672 1.00 95.38 193 GLN A N 1
ATOM 1472 C CA . GLN A 1 193 ? 8.123 5.371 -12.506 1.00 95.38 193 GLN A CA 1
ATOM 1473 C C . GLN A 1 193 ? 6.878 6.200 -12.766 1.00 95.38 193 GLN A C 1
ATOM 1475 O O . GLN A 1 193 ? 6.955 7.271 -13.365 1.00 95.38 193 GLN A O 1
ATOM 1480 N N . ASP A 1 194 ? 5.749 5.719 -12.268 1.00 96.12 194 ASP A N 1
ATOM 1481 C CA . ASP A 1 194 ? 4.503 6.467 -12.278 1.00 96.12 194 ASP A CA 1
ATOM 1482 C C . ASP A 1 194 ? 3.677 6.132 -11.029 1.00 96.12 194 ASP A C 1
ATOM 1484 O O . ASP A 1 194 ? 4.057 5.285 -10.206 1.00 96.12 194 ASP A O 1
ATOM 1488 N N . TRP A 1 195 ? 2.573 6.846 -10.848 1.00 96.06 195 TRP A N 1
ATOM 1489 C CA . TRP A 1 195 ? 1.658 6.655 -9.739 1.00 96.06 195 TRP A CA 1
ATOM 1490 C C . TRP A 1 195 ? 0.199 6.731 -10.189 1.00 96.06 195 TRP A C 1
ATOM 1492 O O . TRP A 1 195 ? -0.170 7.419 -11.136 1.00 96.06 195 TRP A O 1
ATOM 1502 N N . LEU A 1 196 ? -0.661 6.023 -9.466 1.00 95.75 196 LEU A N 1
ATOM 1503 C CA . LEU A 1 196 ? -2.088 5.924 -9.739 1.00 95.75 196 LEU A CA 1
ATOM 1504 C C . LEU A 1 196 ? -2.832 6.463 -8.540 1.00 95.75 196 LEU A C 1
ATOM 1506 O O . LEU A 1 196 ? -2.618 6.005 -7.418 1.00 95.75 196 LEU A O 1
ATOM 1510 N N . ASN A 1 197 ? -3.770 7.363 -8.808 1.00 95.62 197 ASN A N 1
ATOM 1511 C CA . ASN A 1 197 ? -4.820 7.677 -7.860 1.00 95.62 197 ASN A CA 1
ATOM 1512 C C . ASN A 1 197 ? -5.916 6.593 -7.903 1.00 95.62 197 ASN A C 1
ATOM 1514 O O . ASN A 1 197 ? -6.742 6.566 -8.816 1.00 95.62 197 ASN A O 1
ATOM 1518 N N . VAL A 1 198 ? -5.907 5.755 -6.865 1.00 94.81 198 VAL A N 1
ATOM 1519 C CA . VAL A 1 198 ? -7.021 4.997 -6.268 1.00 94.81 198 VAL A CA 1
ATOM 1520 C C . VAL A 1 198 ? -8.420 5.418 -6.726 1.00 94.81 198 VAL A C 1
ATOM 1522 O O . VAL A 1 198 ? -9.065 4.862 -7.617 1.00 94.81 198 VAL A O 1
ATOM 1525 N N . ALA A 1 199 ? -8.855 6.497 -6.081 1.00 91.75 199 ALA A N 1
ATOM 1526 C CA . ALA A 1 199 ? -10.189 7.059 -6.166 1.00 91.75 199 ALA A CA 1
ATOM 1527 C C . ALA A 1 199 ? -10.555 7.463 -7.598 1.00 91.75 199 ALA A 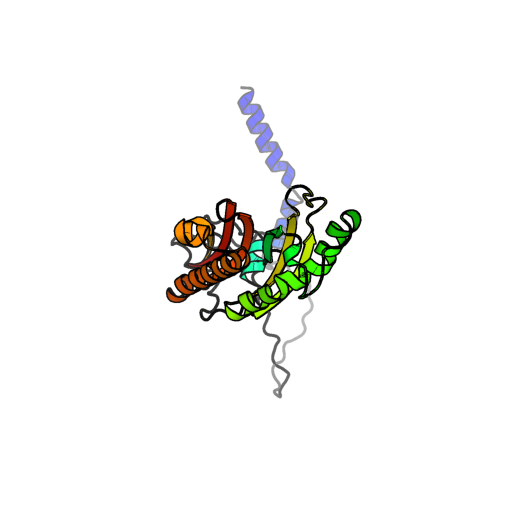C 1
ATOM 1529 O O . ALA A 1 199 ? -11.674 7.220 -8.050 1.00 91.75 199 ALA A O 1
ATOM 1530 N N . ALA A 1 200 ? -9.597 8.028 -8.340 1.00 89.62 200 ALA A N 1
ATOM 1531 C CA . ALA A 1 200 ? -9.822 8.432 -9.724 1.00 89.62 200 ALA A CA 1
ATOM 1532 C C . ALA A 1 200 ? -10.090 7.236 -10.654 1.00 89.62 200 ALA A C 1
ATOM 1534 O O . ALA A 1 200 ? -10.823 7.390 -11.629 1.00 89.62 200 ALA A O 1
ATOM 1535 N N . ARG A 1 201 ? -9.522 6.054 -10.361 1.00 89.31 201 ARG A N 1
ATOM 1536 C CA . ARG A 1 201 ? -9.732 4.836 -11.161 1.00 89.31 201 ARG A CA 1
ATOM 1537 C C . ARG A 1 201 ? -11.073 4.162 -10.880 1.00 89.31 201 ARG A C 1
ATOM 1539 O O . ARG A 1 201 ? -11.700 3.708 -11.830 1.00 89.31 201 ARG A O 1
ATOM 1546 N N . LEU A 1 202 ? -11.486 4.084 -9.614 1.00 88.38 202 LEU A N 1
ATOM 1547 C CA . LEU A 1 202 ? -12.739 3.424 -9.206 1.00 88.38 202 LEU A CA 1
ATOM 1548 C C . LEU A 1 202 ? -13.979 4.246 -9.596 1.00 88.38 202 LEU A C 1
ATOM 1550 O O . LEU A 1 202 ? -15.026 3.711 -9.955 1.00 88.38 202 LEU A O 1
ATOM 1554 N N . GLY A 1 203 ? -13.854 5.576 -9.586 1.00 87.81 203 GLY A N 1
ATOM 1555 C CA . GLY A 1 203 ? -14.971 6.472 -9.860 1.00 87.81 203 GLY A CA 1
ATOM 1556 C C . GLY A 1 203 ? -15.989 6.520 -8.714 1.00 87.81 203 GLY A C 1
ATOM 1557 O O . GLY A 1 203 ? -15.976 5.725 -7.780 1.00 87.81 203 GLY A O 1
ATOM 1558 N N . LYS A 1 204 ? -16.894 7.502 -8.771 1.00 86.69 204 LYS A N 1
ATOM 1559 C CA . LYS A 1 204 ? -17.754 7.866 -7.633 1.00 86.69 204 LYS A CA 1
ATOM 1560 C C . LYS A 1 204 ? -18.678 6.735 -7.152 1.00 86.69 204 LYS A C 1
ATOM 1562 O O . LYS A 1 204 ? -18.840 6.558 -5.953 1.00 86.69 204 LYS A O 1
ATOM 1567 N N . GLN A 1 205 ? -19.258 5.971 -8.077 1.00 85.19 205 GLN A N 1
ATOM 1568 C CA . GLN A 1 205 ? -20.234 4.928 -7.744 1.00 85.19 205 GLN A CA 1
ATOM 1569 C C . GLN A 1 205 ? -19.618 3.769 -6.948 1.00 85.19 205 GLN A C 1
ATOM 1571 O O . GLN A 1 205 ? -20.264 3.240 -6.049 1.00 85.19 205 GLN A O 1
ATOM 1576 N N . GLU A 1 206 ? -18.387 3.370 -7.276 1.00 84.62 206 GLU A N 1
ATOM 1577 C CA . GLU A 1 206 ? -17.690 2.312 -6.540 1.00 84.62 206 GLU A CA 1
ATOM 1578 C C . GLU A 1 206 ? -17.254 2.789 -5.150 1.00 84.62 206 GLU A C 1
ATOM 1580 O O . GLU A 1 206 ? -17.258 1.997 -4.216 1.00 84.62 206 GLU A O 1
ATOM 1585 N N . LEU A 1 207 ? -16.934 4.079 -4.992 1.00 88.31 207 LEU A N 1
ATOM 1586 C CA . LEU A 1 207 ? -16.542 4.649 -3.701 1.00 88.31 207 LEU A CA 1
ATOM 1587 C C . LEU A 1 207 ? -17.716 4.739 -2.719 1.00 88.31 207 LEU A C 1
ATOM 1589 O O . LEU A 1 207 ? -17.576 4.306 -1.583 1.00 88.31 207 LEU A O 1
ATOM 1593 N N . GLU A 1 208 ? -18.873 5.256 -3.149 1.00 86.56 208 GLU A N 1
ATOM 1594 C CA . GLU A 1 208 ? -20.031 5.512 -2.270 1.00 86.56 208 GLU A CA 1
ATOM 1595 C C . GLU A 1 208 ? -20.581 4.255 -1.575 1.00 86.56 208 GLU A C 1
ATOM 1597 O O . GLU A 1 208 ? -21.176 4.357 -0.503 1.00 86.56 208 GLU A O 1
ATOM 1602 N N . GLY A 1 209 ? -20.409 3.081 -2.187 1.00 81.88 209 GLY A N 1
ATOM 1603 C CA . GLY A 1 209 ? -20.921 1.814 -1.665 1.00 81.88 209 GLY A CA 1
ATOM 1604 C C . GLY A 1 209 ? -19.905 0.968 -0.905 1.00 81.88 209 GLY A C 1
ATOM 1605 O O . GLY A 1 209 ? -20.309 -0.058 -0.365 1.00 81.88 209 GLY A O 1
ATOM 1606 N N . ALA A 1 210 ? -18.627 1.358 -0.892 1.00 87.44 210 ALA A N 1
ATOM 1607 C CA . ALA A 1 210 ? -17.551 0.492 -0.433 1.00 87.44 210 ALA A CA 1
ATOM 1608 C C . ALA A 1 210 ? -17.099 0.797 1.000 1.00 87.44 210 ALA A C 1
ATOM 1610 O O . ALA A 1 210 ? -16.961 1.957 1.403 1.00 87.44 210 ALA A O 1
ATOM 1611 N N . ASP A 1 211 ? -16.807 -0.257 1.758 1.00 89.88 211 ASP A N 1
ATOM 1612 C CA . ASP A 1 211 ? -16.123 -0.135 3.045 1.00 89.88 211 ASP A CA 1
ATOM 1613 C C . ASP A 1 211 ? -14.586 -0.067 2.898 1.00 89.88 211 ASP A C 1
ATOM 1615 O O . ASP A 1 211 ? -14.014 -0.244 1.816 1.00 89.88 211 ASP A O 1
ATOM 1619 N N . ALA A 1 212 ? -13.884 0.197 4.005 1.00 89.75 212 ALA A N 1
ATOM 1620 C CA . ALA A 1 212 ? -12.424 0.305 4.018 1.00 89.75 212 ALA A CA 1
ATOM 1621 C C . ALA A 1 212 ? -11.707 -0.959 3.503 1.00 89.75 212 ALA A C 1
ATOM 1623 O O . ALA A 1 212 ? -10.651 -0.862 2.872 1.00 89.75 212 ALA A O 1
ATOM 1624 N N . MET A 1 213 ? -12.250 -2.150 3.771 1.00 89.75 213 MET A N 1
ATOM 1625 C CA . MET A 1 213 ? -11.651 -3.419 3.354 1.00 89.75 213 MET A CA 1
ATOM 1626 C C . MET A 1 213 ? -11.866 -3.666 1.863 1.00 89.75 213 MET A C 1
ATOM 1628 O O . MET A 1 213 ? -10.948 -4.120 1.174 1.00 89.75 213 MET A O 1
ATOM 1632 N N . GLU A 1 214 ? -13.043 -3.329 1.345 1.00 92.06 214 GLU A N 1
ATOM 1633 C CA . GLU A 1 214 ? -13.350 -3.374 -0.082 1.00 92.06 214 GLU A CA 1
ATOM 1634 C C . GLU A 1 214 ? -12.469 -2.401 -0.873 1.00 92.06 214 GLU A C 1
ATOM 1636 O O . GLU A 1 214 ? -11.929 -2.773 -1.919 1.00 92.06 214 GLU A O 1
ATOM 1641 N N . LEU A 1 215 ? -12.230 -1.198 -0.344 1.00 92.94 215 LEU A N 1
ATOM 1642 C CA . LEU A 1 215 ? -11.336 -0.205 -0.946 1.00 92.94 215 LEU A CA 1
ATOM 1643 C C . LEU A 1 215 ? -9.857 -0.600 -0.856 1.00 92.94 215 LEU A C 1
ATOM 1645 O O . LEU A 1 215 ? -9.100 -0.379 -1.809 1.00 92.94 215 LEU A O 1
ATOM 1649 N N . ALA A 1 216 ? -9.436 -1.260 0.225 1.00 93.19 216 ALA A N 1
ATOM 1650 C CA . ALA A 1 216 ? -8.105 -1.859 0.310 1.00 93.19 216 ALA A CA 1
ATOM 1651 C C . ALA A 1 216 ? -7.930 -2.956 -0.751 1.00 93.19 216 ALA A C 1
ATOM 1653 O O . ALA A 1 216 ? -6.939 -2.960 -1.484 1.00 93.19 216 ALA A O 1
ATOM 1654 N N . ALA A 1 217 ? -8.917 -3.844 -0.903 1.00 93.50 217 ALA A N 1
ATOM 1655 C CA . ALA A 1 217 ? -8.912 -4.875 -1.937 1.00 93.50 217 ALA A CA 1
ATOM 1656 C C . ALA A 1 217 ? -8.923 -4.274 -3.354 1.00 93.50 217 ALA A C 1
ATOM 1658 O O . ALA A 1 217 ? -8.236 -4.773 -4.246 1.00 93.50 217 ALA A O 1
ATOM 1659 N N . ALA A 1 218 ? -9.661 -3.184 -3.574 1.00 93.38 218 ALA A N 1
ATOM 1660 C CA . ALA A 1 218 ? -9.684 -2.464 -4.842 1.00 93.38 218 ALA A CA 1
ATOM 1661 C C . ALA A 1 218 ? -8.329 -1.809 -5.161 1.00 93.38 218 ALA A C 1
ATOM 1663 O O . ALA A 1 218 ? -7.841 -1.946 -6.283 1.00 93.38 218 ALA A O 1
ATOM 1664 N N . THR A 1 219 ? -7.682 -1.191 -4.169 1.00 95.88 219 THR A N 1
ATOM 1665 C CA . THR A 1 219 ? -6.314 -0.650 -4.277 1.00 95.88 219 THR A CA 1
ATOM 1666 C C . THR A 1 219 ? -5.324 -1.743 -4.658 1.00 95.88 219 THR A C 1
ATOM 1668 O O . THR A 1 219 ? -4.528 -1.570 -5.581 1.00 95.88 219 THR A O 1
ATOM 1671 N N . ILE A 1 220 ? -5.433 -2.904 -4.008 1.00 96.31 220 ILE A N 1
ATOM 1672 C CA . ILE A 1 220 ? -4.610 -4.074 -4.304 1.00 96.31 220 ILE A CA 1
ATOM 1673 C C . ILE A 1 220 ? -4.828 -4.516 -5.760 1.00 96.31 220 ILE A C 1
ATOM 1675 O O . ILE A 1 220 ? -3.889 -4.546 -6.553 1.00 96.31 220 ILE A O 1
ATOM 1679 N N . ARG A 1 221 ? -6.073 -4.772 -6.175 1.00 95.12 221 ARG A N 1
ATOM 1680 C CA . ARG A 1 221 ? -6.380 -5.180 -7.559 1.00 95.12 221 ARG A CA 1
ATOM 1681 C C . ARG A 1 221 ? -5.906 -4.168 -8.603 1.00 95.12 221 ARG A C 1
ATOM 1683 O O . ARG A 1 221 ? -5.410 -4.579 -9.649 1.00 95.12 221 ARG A O 1
ATOM 1690 N N . ALA A 1 222 ? -6.034 -2.871 -8.328 1.00 94.75 222 ALA A N 1
ATOM 1691 C CA . ALA A 1 222 ? -5.556 -1.823 -9.223 1.00 94.75 222 ALA A CA 1
ATOM 1692 C C . ALA A 1 222 ? -4.035 -1.906 -9.425 1.00 94.75 222 ALA A C 1
ATOM 1694 O O . ALA A 1 222 ? -3.575 -1.855 -10.564 1.00 94.75 222 ALA A O 1
ATOM 1695 N N . ALA A 1 223 ? -3.269 -2.105 -8.347 1.00 95.38 223 ALA A N 1
ATOM 1696 C CA . ALA A 1 223 ? -1.820 -2.272 -8.420 1.00 95.38 223 ALA A CA 1
ATOM 1697 C C . ALA A 1 223 ? -1.416 -3.502 -9.247 1.00 95.38 223 ALA A C 1
ATOM 1699 O O . ALA A 1 223 ? -0.569 -3.400 -10.136 1.00 95.38 223 ALA A O 1
ATOM 1700 N N . ALA A 1 224 ? -2.067 -4.644 -9.001 1.00 94.75 224 ALA A N 1
ATOM 1701 C CA . ALA A 1 224 ? -1.841 -5.873 -9.760 1.00 94.75 224 ALA A CA 1
ATOM 1702 C C . ALA A 1 224 ? -2.111 -5.674 -11.262 1.00 94.75 224 ALA A C 1
ATOM 1704 O O . ALA A 1 224 ? -1.304 -6.066 -12.104 1.00 94.75 224 ALA A O 1
ATOM 1705 N N . GLY A 1 225 ? -3.235 -5.025 -11.589 1.00 94.56 225 GLY A N 1
ATOM 1706 C CA . GLY A 1 225 ? -3.649 -4.762 -12.965 1.00 94.56 225 GLY A CA 1
ATOM 1707 C C . GLY A 1 225 ? -2.646 -3.904 -13.732 1.00 94.56 225 GLY A C 1
ATOM 1708 O O . GLY A 1 225 ? -2.329 -4.224 -14.873 1.00 94.56 225 GLY A O 1
ATOM 1709 N N . ILE A 1 226 ? -2.080 -2.874 -13.094 1.00 94.81 226 ILE A N 1
ATOM 1710 C CA . ILE A 1 226 ? -1.067 -2.017 -13.724 1.00 94.81 226 ILE A CA 1
ATOM 1711 C C . ILE A 1 226 ? 0.150 -2.830 -14.168 1.00 94.81 226 ILE A C 1
ATOM 1713 O O . ILE A 1 226 ? 0.573 -2.726 -15.320 1.00 94.81 226 ILE A O 1
ATOM 1717 N N . CYS A 1 227 ? 0.714 -3.656 -13.282 1.00 93.81 227 CYS A N 1
ATOM 1718 C CA . CYS A 1 227 ? 1.877 -4.443 -13.673 1.00 93.81 227 CYS A CA 1
ATOM 1719 C C . CYS A 1 227 ? 1.539 -5.542 -14.678 1.00 93.81 227 CYS A C 1
ATOM 1721 O O . CYS A 1 227 ? 2.348 -5.774 -15.571 1.00 93.81 227 CYS A O 1
ATOM 1723 N N . ALA A 1 228 ? 0.342 -6.130 -14.631 1.00 93.94 228 ALA A N 1
ATOM 1724 C CA . ALA A 1 228 ? -0.104 -7.055 -15.671 1.00 93.94 228 ALA A CA 1
ATOM 1725 C C . ALA A 1 228 ? -0.173 -6.382 -17.061 1.00 93.94 228 ALA A C 1
ATOM 1727 O O . ALA A 1 228 ? 0.276 -6.957 -18.050 1.00 93.94 228 ALA A O 1
ATOM 1728 N N . GLU A 1 229 ? -0.674 -5.144 -17.151 1.00 94.25 229 GLU A N 1
ATOM 1729 C CA . GLU A 1 229 ? -0.721 -4.364 -18.401 1.00 94.25 229 GLU A CA 1
ATOM 1730 C C . GLU A 1 229 ? 0.687 -4.017 -18.934 1.00 94.25 229 GLU A C 1
ATOM 1732 O O . GLU A 1 229 ? 0.922 -3.982 -20.145 1.00 94.25 229 GLU A O 1
ATOM 1737 N N . VAL A 1 230 ? 1.647 -3.751 -18.044 1.00 95.06 230 VAL A N 1
ATOM 1738 C CA . VAL A 1 230 ? 3.050 -3.482 -18.405 1.00 95.06 230 VAL A CA 1
ATOM 1739 C C . VAL A 1 230 ? 3.766 -4.764 -18.846 1.00 95.06 230 VAL A C 1
ATOM 1741 O O . VAL A 1 230 ? 4.420 -4.777 -19.889 1.00 95.06 230 VAL A O 1
ATOM 1744 N N . GLU A 1 231 ? 3.598 -5.862 -18.111 1.00 93.38 231 GLU A N 1
ATOM 1745 C CA . GLU A 1 231 ? 4.208 -7.155 -18.437 1.00 93.38 231 GLU A CA 1
ATOM 1746 C C . GLU A 1 231 ? 3.643 -7.742 -19.737 1.00 93.38 231 GLU A C 1
ATOM 1748 O O . GLU A 1 231 ? 4.399 -8.304 -20.529 1.00 93.38 231 GLU A O 1
ATOM 1753 N N . ALA A 1 232 ? 2.366 -7.492 -20.055 1.00 93.44 232 ALA A N 1
ATOM 1754 C CA . ALA A 1 232 ? 1.775 -7.828 -21.353 1.00 93.44 232 ALA A CA 1
ATOM 1755 C C . ALA A 1 232 ? 2.460 -7.122 -22.545 1.00 93.44 232 ALA A C 1
ATOM 1757 O O . ALA A 1 232 ? 2.364 -7.589 -23.681 1.00 93.44 232 ALA A O 1
ATOM 1758 N N . ARG A 1 233 ? 3.183 -6.018 -22.303 1.00 93.69 233 ARG A N 1
ATOM 1759 C CA . ARG A 1 233 ? 4.027 -5.326 -23.295 1.00 93.69 233 ARG A CA 1
ATOM 1760 C C . ARG A 1 233 ? 5.477 -5.828 -23.306 1.00 93.69 233 ARG A C 1
ATOM 1762 O O . ARG A 1 233 ? 6.308 -5.266 -24.015 1.00 93.69 233 ARG A O 1
ATOM 1769 N N . GLY A 1 234 ? 5.789 -6.875 -22.541 1.00 92.00 234 GLY A N 1
ATOM 1770 C CA . GLY A 1 234 ? 7.126 -7.458 -22.425 1.00 92.00 234 GLY A CA 1
ATOM 1771 C C . GLY A 1 234 ? 8.086 -6.645 -21.555 1.00 92.00 234 GLY A C 1
ATOM 1772 O O . GLY A 1 234 ? 9.298 -6.770 -21.716 1.00 92.00 234 GLY A O 1
ATOM 1773 N N . GLN A 1 235 ? 7.571 -5.797 -20.661 1.00 94.31 235 GLN A N 1
ATOM 1774 C CA . GLN A 1 235 ? 8.371 -4.945 -19.779 1.00 94.31 235 GLN A CA 1
ATOM 1775 C C . GLN A 1 235 ? 8.299 -5.456 -18.337 1.00 94.31 235 GLN A C 1
ATOM 1777 O O . GLN A 1 235 ? 7.216 -5.714 -17.822 1.00 94.31 235 GLN A O 1
ATOM 1782 N N . ALA A 1 236 ? 9.445 -5.576 -17.663 1.00 92.50 236 ALA A N 1
ATOM 1783 C CA . ALA A 1 236 ? 9.467 -5.943 -16.248 1.00 92.50 236 ALA A CA 1
ATOM 1784 C C . ALA A 1 236 ? 8.866 -4.807 -15.403 1.00 92.50 236 ALA A C 1
ATOM 1786 O O . ALA A 1 236 ? 9.374 -3.686 -15.457 1.00 92.50 236 ALA A O 1
ATOM 1787 N N . CYS A 1 237 ? 7.825 -5.101 -14.617 1.00 94.62 237 CYS A N 1
ATOM 1788 C CA . CYS A 1 237 ? 7.118 -4.132 -13.771 1.00 94.62 237 CYS A CA 1
ATOM 1789 C C . CYS A 1 237 ? 7.152 -4.526 -12.301 1.00 94.62 237 CYS A C 1
ATOM 1791 O O . CYS A 1 237 ? 7.018 -5.705 -11.982 1.00 94.62 237 CYS A O 1
ATOM 1793 N N . ARG A 1 238 ? 7.294 -3.554 -11.395 1.00 94.81 238 ARG A N 1
ATOM 1794 C CA . ARG A 1 238 ? 7.299 -3.780 -9.945 1.00 94.81 238 ARG A CA 1
ATOM 1795 C C . ARG A 1 238 ? 6.482 -2.714 -9.219 1.00 94.81 238 ARG A C 1
ATOM 1797 O O . ARG A 1 238 ? 6.631 -1.524 -9.482 1.00 94.81 238 ARG A O 1
ATOM 1804 N N . ILE A 1 239 ? 5.678 -3.143 -8.248 1.00 95.69 239 ILE A N 1
ATOM 1805 C CA . ILE A 1 239 ? 4.904 -2.259 -7.358 1.00 95.69 239 ILE A CA 1
ATOM 1806 C C . ILE A 1 239 ? 5.797 -1.769 -6.207 1.00 95.69 239 ILE A C 1
ATOM 1808 O O . ILE A 1 239 ? 6.175 -2.523 -5.314 1.00 95.69 239 ILE A O 1
ATOM 1812 N N . LEU A 1 240 ? 6.170 -0.498 -6.221 1.00 94.25 240 LEU A N 1
ATOM 1813 C CA . LEU A 1 240 ? 7.147 0.041 -5.280 1.00 94.25 240 LEU A CA 1
ATOM 1814 C C . LEU A 1 240 ? 6.521 0.370 -3.929 1.00 94.25 240 LEU A C 1
ATOM 1816 O O . LEU A 1 240 ? 7.026 -0.062 -2.899 1.00 94.25 240 LEU A O 1
ATOM 1820 N N . LYS A 1 241 ? 5.429 1.135 -3.933 1.00 94.81 241 LYS A N 1
ATOM 1821 C CA . LYS A 1 241 ? 4.791 1.691 -2.733 1.00 94.81 241 LYS A CA 1
ATOM 1822 C C . LYS A 1 241 ? 3.286 1.680 -2.911 1.00 94.81 241 LYS A C 1
ATOM 1824 O O . LYS A 1 241 ? 2.791 1.880 -4.018 1.00 94.81 241 LYS A O 1
ATOM 1829 N N . MET A 1 242 ? 2.560 1.473 -1.819 1.00 97.00 242 MET A N 1
ATOM 1830 C CA . MET A 1 242 ? 1.119 1.687 -1.800 1.00 97.00 242 MET A CA 1
ATOM 1831 C C . MET A 1 242 ? 0.723 2.423 -0.531 1.00 97.00 242 MET A C 1
ATOM 1833 O O . MET A 1 242 ? 1.268 2.168 0.548 1.00 97.00 242 MET A O 1
ATOM 1837 N N . SER A 1 243 ? -0.254 3.305 -0.651 1.00 96.81 243 SER A N 1
ATOM 1838 C CA . SER A 1 243 ? -0.896 3.928 0.490 1.00 96.81 243 SER A CA 1
ATOM 1839 C C . SER A 1 243 ? -2.401 3.986 0.306 1.00 96.81 243 SER A C 1
ATOM 1841 O O . SER A 1 243 ? -2.920 4.050 -0.807 1.00 96.81 243 SER A O 1
ATOM 1843 N N . MET A 1 244 ? -3.097 3.941 1.429 1.00 95.88 244 MET A N 1
ATOM 1844 C CA . MET A 1 244 ? -4.526 4.146 1.511 1.00 95.88 244 MET A CA 1
ATOM 1845 C C . MET A 1 244 ? -4.829 4.968 2.757 1.00 95.88 244 MET A C 1
ATOM 1847 O O . MET A 1 244 ? -4.320 4.660 3.833 1.00 95.88 244 MET A O 1
ATOM 1851 N N . GLN A 1 245 ? -5.680 5.973 2.619 1.00 95.75 245 GLN A N 1
ATOM 1852 C CA . GLN A 1 245 ? -6.350 6.634 3.726 1.00 95.75 245 GLN A CA 1
ATOM 1853 C C . GLN A 1 245 ? -7.854 6.579 3.478 1.00 95.75 245 GLN A C 1
ATOM 1855 O O . GLN A 1 245 ? -8.313 6.838 2.365 1.00 95.75 245 GLN A O 1
ATOM 1860 N N . TRP A 1 246 ? -8.607 6.223 4.510 1.00 92.88 246 TRP A N 1
ATOM 1861 C CA . TRP A 1 246 ? -10.057 6.158 4.455 1.00 92.88 246 TRP A CA 1
ATOM 1862 C C . TRP A 1 246 ? -10.669 6.695 5.745 1.00 92.88 246 TRP A C 1
ATOM 1864 O O . TRP A 1 246 ? -10.540 6.081 6.802 1.00 92.88 246 TRP A O 1
ATOM 1874 N N . ASP A 1 247 ? -11.367 7.818 5.651 1.00 87.56 247 ASP A N 1
ATOM 1875 C CA . ASP A 1 247 ? -12.146 8.365 6.766 1.00 87.56 247 ASP A CA 1
ATOM 1876 C C . ASP A 1 247 ? -13.653 8.173 6.544 1.00 87.56 247 ASP A C 1
ATOM 1878 O O . ASP A 1 247 ? -14.419 7.965 7.486 1.00 87.56 247 ASP A O 1
ATOM 1882 N N . SER A 1 248 ? -14.079 8.208 5.282 1.00 83.44 248 SER A N 1
ATOM 1883 C CA . SER A 1 248 ? -15.439 7.923 4.830 1.00 83.44 248 SER A CA 1
ATOM 1884 C C . SER A 1 248 ? -15.416 7.558 3.338 1.00 83.44 248 SER A C 1
ATOM 1886 O O . SER A 1 248 ? -14.395 7.777 2.682 1.00 83.44 248 SER A O 1
ATOM 1888 N N . PRO A 1 249 ? -16.518 7.056 2.752 1.00 77.62 249 PRO A N 1
ATOM 1889 C CA . PRO A 1 249 ? -16.607 6.825 1.306 1.00 77.62 249 PRO A CA 1
ATOM 1890 C C . PRO A 1 249 ? -16.234 8.044 0.443 1.00 77.62 249 PRO A C 1
ATOM 1892 O O . PRO A 1 249 ? -15.630 7.896 -0.617 1.00 77.62 249 PRO A O 1
ATOM 1895 N N . GLU A 1 250 ? -16.567 9.255 0.902 1.00 81.94 250 GLU A N 1
ATOM 1896 C CA . GLU A 1 250 ? -16.250 10.507 0.199 1.00 81.94 250 GLU A CA 1
ATOM 1897 C C . GLU A 1 250 ? -14.815 10.992 0.455 1.00 81.94 250 GLU A C 1
ATOM 1899 O O . GLU A 1 250 ? -14.293 11.804 -0.309 1.00 81.94 250 GLU A O 1
ATOM 1904 N N . ASP A 1 251 ? -14.173 10.473 1.503 1.00 88.88 251 ASP A N 1
ATOM 1905 C CA . ASP A 1 251 ? -12.835 10.847 1.959 1.00 88.88 251 ASP A CA 1
ATOM 1906 C C . ASP A 1 251 ? -11.895 9.637 1.905 1.00 88.88 251 ASP A C 1
ATOM 1908 O O . ASP A 1 251 ? -11.348 9.154 2.902 1.00 88.88 251 ASP A O 1
ATOM 1912 N N . PHE A 1 252 ? -11.791 9.090 0.695 1.00 93.06 252 PHE A N 1
ATOM 1913 C CA . PHE A 1 252 ? -10.869 8.023 0.351 1.00 93.06 252 PHE A CA 1
ATOM 1914 C C . PHE A 1 252 ? -9.735 8.568 -0.511 1.00 93.06 252 PHE A C 1
ATOM 1916 O O . PHE A 1 252 ? -9.955 9.146 -1.580 1.00 93.06 252 PHE A O 1
ATOM 1923 N N . THR A 1 253 ? -8.502 8.280 -0.106 1.00 94.44 253 THR A N 1
ATOM 1924 C CA . THR A 1 253 ? -7.334 8.415 -0.970 1.00 94.44 253 THR A CA 1
ATOM 1925 C C . THR A 1 253 ? -6.615 7.079 -1.064 1.00 94.44 253 THR A C 1
ATOM 1927 O O . THR A 1 253 ? -6.346 6.414 -0.069 1.00 94.44 253 THR A O 1
ATOM 1930 N N . GLY A 1 254 ? -6.299 6.670 -2.287 1.00 95.75 254 GLY A N 1
ATOM 1931 C CA . GLY A 1 254 ? -5.486 5.492 -2.555 1.00 95.75 254 GLY A CA 1
ATOM 1932 C C . GLY A 1 254 ? -4.388 5.872 -3.528 1.00 95.75 254 GLY A C 1
ATOM 1933 O O . GLY A 1 254 ? -4.657 6.541 -4.527 1.00 95.75 254 GLY A O 1
ATOM 1934 N N . GLN A 1 255 ? -3.160 5.457 -3.256 1.00 97.19 255 GLN A N 1
ATOM 1935 C CA . GLN A 1 255 ? -2.035 5.665 -4.150 1.00 97.19 255 GLN A CA 1
ATOM 1936 C C . GLN A 1 255 ? -1.281 4.360 -4.349 1.00 97.19 255 GLN A C 1
ATOM 1938 O O . GLN A 1 255 ? -0.983 3.637 -3.401 1.00 97.19 255 GLN A O 1
ATOM 1943 N N . VAL A 1 256 ? -0.937 4.083 -5.599 1.00 97.56 256 VAL A N 1
ATOM 1944 C CA . VAL A 1 256 ? -0.014 3.011 -5.966 1.00 97.56 256 VAL A CA 1
ATOM 1945 C C . VAL A 1 256 ? 1.115 3.651 -6.748 1.00 97.56 256 VAL A C 1
ATOM 1947 O O . VAL A 1 256 ? 0.847 4.361 -7.709 1.00 97.56 256 VAL A O 1
ATOM 1950 N N . THR A 1 257 ? 2.356 3.393 -6.359 1.00 97.00 257 THR A N 1
ATOM 1951 C CA . THR A 1 257 ? 3.552 3.753 -7.123 1.00 97.00 257 THR A CA 1
ATOM 1952 C C . THR A 1 257 ? 4.150 2.477 -7.690 1.00 97.00 257 THR A C 1
ATOM 1954 O O . THR A 1 257 ? 4.382 1.517 -6.951 1.00 97.00 257 THR A O 1
ATOM 1957 N N . TRP A 1 258 ? 4.438 2.462 -8.984 1.00 96.25 258 TRP A N 1
ATOM 1958 C CA . TRP A 1 258 ? 5.099 1.346 -9.657 1.00 96.25 258 TRP A CA 1
ATOM 1959 C C . TRP A 1 258 ? 6.212 1.864 -10.553 1.00 96.25 258 TRP A C 1
ATOM 1961 O O . TRP A 1 258 ? 6.243 3.034 -10.934 1.00 96.25 258 TRP A O 1
ATOM 1971 N N . ALA A 1 259 ? 7.114 0.962 -10.903 1.00 95.88 259 ALA A N 1
ATOM 1972 C CA . ALA A 1 259 ? 8.171 1.225 -11.854 1.00 95.88 259 ALA A CA 1
ATOM 1973 C C . ALA A 1 259 ? 8.282 0.093 -12.867 1.00 95.88 259 ALA A C 1
ATOM 1975 O O . ALA A 1 259 ? 7.865 -1.041 -12.612 1.00 95.88 259 ALA A O 1
ATOM 1976 N N . TRP A 1 260 ? 8.851 0.410 -14.021 1.00 96.06 260 TRP A N 1
ATOM 1977 C CA . TRP A 1 260 ? 9.137 -0.551 -15.074 1.00 96.06 260 TRP A CA 1
ATOM 1978 C C . TRP A 1 260 ? 10.400 -0.178 -15.837 1.00 96.06 260 TRP A C 1
ATOM 1980 O O . TRP A 1 260 ? 10.886 0.949 -15.747 1.00 96.06 260 TRP A O 1
ATOM 1990 N N . MET A 1 261 ? 10.936 -1.136 -16.587 1.00 94.50 261 MET A N 1
ATOM 1991 C CA . MET A 1 261 ? 12.113 -0.908 -17.423 1.00 94.50 261 MET A CA 1
ATOM 1992 C C . MET A 1 261 ? 11.707 -0.658 -18.872 1.00 94.50 261 MET A C 1
ATOM 1994 O O . MET A 1 261 ? 10.981 -1.453 -19.472 1.00 94.50 261 MET A O 1
ATOM 1998 N N . GLU A 1 262 ? 12.237 0.412 -19.455 1.00 92.75 262 GLU A N 1
ATOM 1999 C CA . GLU A 1 262 ? 12.120 0.707 -20.883 1.00 92.75 262 GLU A CA 1
ATOM 2000 C C . GLU A 1 262 ? 13.485 0.686 -21.559 1.00 92.75 262 GLU A C 1
ATOM 2002 O O . GLU A 1 262 ? 14.487 0.995 -20.912 1.00 92.75 262 GLU A O 1
ATOM 2007 N N . PRO A 1 263 ? 13.558 0.347 -22.857 1.00 91.69 263 PRO A N 1
ATOM 2008 C CA . PRO A 1 263 ? 14.794 0.483 -23.607 1.00 91.69 263 PRO A CA 1
ATOM 2009 C C . PRO A 1 263 ? 15.326 1.911 -23.515 1.00 91.69 263 PRO A C 1
ATOM 2011 O O . PRO A 1 263 ? 14.577 2.883 -23.637 1.00 91.69 263 PRO A O 1
ATOM 2014 N N . MET A 1 264 ? 16.634 2.036 -23.337 1.00 89.38 264 MET A N 1
ATOM 2015 C CA . MET A 1 264 ? 17.293 3.330 -23.292 1.00 89.38 264 MET A CA 1
ATOM 2016 C C . MET A 1 264 ? 17.051 4.104 -24.605 1.00 89.38 264 MET A C 1
ATOM 2018 O O . MET A 1 264 ? 17.222 3.539 -25.694 1.00 89.38 264 MET A O 1
ATOM 2022 N N . PRO A 1 265 ? 16.672 5.396 -24.545 1.00 88.44 265 PRO A N 1
ATOM 2023 C CA . PRO A 1 265 ? 16.493 6.209 -25.741 1.00 88.44 265 PRO A CA 1
ATOM 2024 C C . PRO A 1 265 ? 17.767 6.304 -26.580 1.00 88.44 265 PRO A C 1
ATOM 2026 O O . PRO A 1 265 ? 18.885 6.361 -26.067 1.00 88.44 265 PRO A O 1
ATOM 2029 N N . LYS A 1 266 ? 17.601 6.397 -27.902 1.00 85.94 266 LYS A N 1
ATOM 2030 C CA . LYS A 1 266 ? 18.733 6.592 -28.816 1.00 85.94 266 LYS A CA 1
ATOM 2031 C C . LYS A 1 266 ? 19.506 7.863 -28.455 1.00 85.94 266 LYS A C 1
ATOM 2033 O O . LYS A 1 266 ? 18.916 8.933 -28.343 1.00 85.94 266 LYS A O 1
ATOM 2038 N N . GLY A 1 267 ? 20.829 7.746 -28.358 1.00 79.50 267 GLY A N 1
ATOM 2039 C CA . GLY A 1 267 ? 21.726 8.865 -28.054 1.00 79.50 267 GLY A CA 1
ATOM 2040 C C . GLY A 1 267 ? 21.954 9.110 -26.562 1.00 79.50 267 GLY A C 1
ATOM 2041 O O . GLY A 1 267 ? 22.793 9.939 -26.221 1.00 79.50 267 GLY A O 1
ATOM 2042 N N . MET A 1 268 ? 21.265 8.374 -25.689 1.00 77.25 268 MET A N 1
ATOM 2043 C CA . MET A 1 268 ? 21.608 8.279 -24.277 1.00 77.25 268 MET A CA 1
ATOM 2044 C C . MET A 1 268 ? 22.659 7.179 -24.087 1.00 77.25 268 MET A C 1
ATOM 2046 O O . MET A 1 268 ? 22.627 6.157 -24.771 1.00 77.25 268 MET A O 1
ATOM 2050 N N . TYR A 1 269 ? 23.605 7.406 -23.178 1.00 70.25 269 TYR A N 1
ATOM 2051 C CA . TYR A 1 269 ? 24.621 6.427 -22.804 1.00 70.25 269 TYR A CA 1
ATOM 2052 C C . TYR A 1 269 ? 24.600 6.279 -21.286 1.00 70.25 269 TYR A C 1
ATOM 2054 O O . TYR A 1 269 ? 24.479 7.300 -20.602 1.00 70.25 269 TYR A O 1
ATOM 2062 N N . PRO A 1 270 ? 24.729 5.055 -20.744 1.00 63.81 270 PRO A N 1
ATOM 2063 C CA . PRO A 1 270 ? 24.833 4.879 -19.307 1.00 63.81 270 PRO A CA 1
ATOM 2064 C C . PRO A 1 270 ? 26.076 5.629 -18.827 1.00 63.81 270 PRO A C 1
ATOM 2066 O O . PRO A 1 270 ? 27.199 5.299 -19.217 1.00 63.81 270 PRO A O 1
ATOM 2069 N N . ALA A 1 271 ? 25.887 6.664 -18.011 1.00 58.31 271 ALA A N 1
ATOM 2070 C CA . ALA A 1 271 ? 27.007 7.274 -17.318 1.00 58.31 271 ALA A CA 1
ATOM 2071 C C . ALA A 1 271 ? 27.584 6.214 -16.374 1.00 58.31 271 ALA A C 1
ATOM 2073 O O . ALA A 1 271 ? 26.849 5.622 -15.582 1.00 58.31 271 ALA A O 1
ATOM 2074 N N . ALA A 1 272 ? 28.884 5.931 -16.483 1.00 54.38 272 ALA A N 1
ATOM 2075 C CA . ALA A 1 272 ? 29.539 5.084 -15.498 1.00 54.38 272 ALA A CA 1
ATOM 2076 C C . ALA A 1 272 ? 29.389 5.755 -14.119 1.00 54.38 272 ALA A C 1
ATOM 2078 O O . ALA A 1 272 ? 29.613 6.968 -14.027 1.00 54.38 272 ALA A O 1
ATOM 2079 N N . PRO A 1 273 ? 28.996 5.021 -13.065 1.00 54.09 273 PRO A N 1
ATOM 2080 C CA . PRO A 1 273 ? 28.891 5.599 -11.732 1.00 54.09 273 PRO A CA 1
ATOM 2081 C C . PRO A 1 273 ? 30.254 6.167 -11.314 1.00 54.09 273 PRO A C 1
ATOM 2083 O O . PRO A 1 273 ? 31.291 5.526 -11.498 1.00 54.09 273 PRO A O 1
ATOM 2086 N N . LEU A 1 274 ? 30.248 7.389 -10.778 1.00 44.78 274 LEU A N 1
ATOM 2087 C CA . LEU A 1 274 ? 31.410 7.976 -10.119 1.00 44.78 274 LEU A CA 1
ATOM 2088 C C . LEU A 1 274 ? 31.549 7.263 -8.766 1.00 44.78 274 LEU A C 1
ATOM 2090 O O . LEU A 1 274 ? 30.766 7.538 -7.858 1.00 44.78 274 LEU A O 1
ATOM 2094 N N . TYR A 1 275 ? 32.457 6.289 -8.683 1.00 45.72 275 TYR A N 1
ATOM 2095 C CA . TYR A 1 275 ? 32.827 5.625 -7.428 1.00 45.72 275 TYR A CA 1
ATOM 2096 C C . TYR A 1 275 ? 33.717 6.524 -6.568 1.00 45.72 275 TYR A C 1
ATOM 2098 O O . TYR A 1 275 ? 34.597 7.204 -7.150 1.00 45.72 275 TYR A O 1
#

Secondary structure (DSSP, 8-state):
-HHHHHHHHHHHHHHHTTTTHHHHHHHHHTS-SSS---S----------------------PPP----BBTTSPBPPHHHHHHHH-TTS--TT-EEEEEEEEEGGGGPPTT--PPPGGGHHHHHHHHHHHHTTTHHHHHHHHTEEEEEEEEEEE-TT--BTTTTEEEEEEEEEEEEPPPSSPP--TTSEEEEEEEEEHHHHHHHHHHHT--HHHHHHHHHHHHHHHHHHHHTTT--EEEEEEEEEEEETTEEEEEEEEEEEEEPPTT---PPP--

Radius of gyration: 30.14 Å; chains: 1; bounding box: 88×82×59 Å